Protein AF-A0A538QP58-F1 (afdb_monomer_lite)

Sequence (311 aa):
MTALAAVAAWLQPALLAALAFRVTAGEADASWLALGALVAPLVALLAPARRPGATPAVGAAAALAIGVVLAADFLVAGDVATLFGGARWPGVALAALAALAVAAWPRARRLASPALVTALGLLALAPLGVALAAGAPPWTAWPRLALRPTLTFSERSRWVVAGDRFARRTTLRFTEGQRVTALADGVYRVVEHDAAPPTVREWRLAAGDALTLRPGDELSVEAGARVRFEAGRRVPGAPASGVEWADAPARGPDMLPAALGALVTLVGAALVLVPSPRQGAAAAGPLLLLAGVSGALTWGVCAAAAFPDLA

pLDDT: mean 78.96, std 9.65, range [46.62, 92.75]

Foldseek 3Di:
DFLQVLLVLLLAPLLLQVLLLCLLQLPQCSVLSLVLSQVQLVLLQVDDQDDDDDDVVLVVVLVVVVVVSLVSSLQVQLVVCVVVVHHSVVSSVVSVVVVVVCVPDPVSVVVVSVVLVVVLVVLLCVLVVLCVVVVHGLVCLLVLQLPFQFAWAACPDCLAPVWDFAQAWDKFAAQAKWKKFWQAFDWKWKFAVPDVVTDIDIDGHHGGDIDIDHHGMMITGGGGTTMHIDGPGGQTSGQGGSNCSNPPPPPDPVCVVVSVVSSCVSNVSSNSSRNHHDPPHDPVSSVSSVSSSVSSSSSSSSCSSNPVNSD

Secondary structure (DSSP, 8-state):
--HHHHHHTTS-HHHHHHHHHHHHHT-TTHHHHHHHHHHHHHHHHHS-S------HHHHHHHHHHHHHHHHHHHHHHHHHHHHTT--HHHHHHHHHHHHHHHHH-TTHHHHHHHHHHHHHHHHHHHHHHHHHHTTS-GGGHHHHHHT-S--B--TT-HHHHT-EE-SS-EEEE-SS-EEEEESS-EEEEEEE-SSSSPEEEEEEEPTT-EEEEPTT-EEEE-TT-EEEEPTTSBPTTS-SSHHHHHS-TT-SGGGHHHHHHHHHHHHHHHHHHSPPPPS---THHHHHHHHHHHHHHHHHHHHHHH-GGG-

Structure (mmCIF, N/CA/C/O backbone):
data_AF-A0A538QP58-F1
#
_entry.id   AF-A0A538QP58-F1
#
loop_
_atom_site.group_PDB
_atom_site.id
_atom_site.type_symbol
_atom_site.label_atom_id
_atom_site.label_alt_id
_atom_site.label_comp_id
_atom_site.label_asym_id
_atom_site.label_entity_id
_atom_site.label_seq_id
_atom_site.pdbx_PDB_ins_code
_atom_site.Cartn_x
_atom_site.Cartn_y
_atom_site.Cartn_z
_atom_site.occupancy
_atom_site.B_iso_or_equiv
_atom_site.auth_seq_id
_atom_site.auth_comp_id
_atom_site.auth_asym_id
_atom_site.auth_atom_id
_atom_site.pdbx_PDB_model_num
ATOM 1 N N . MET A 1 1 ? -19.001 1.022 26.874 1.00 49.53 1 MET A N 1
ATOM 2 C CA . MET A 1 1 ? -18.498 0.275 25.703 1.00 49.53 1 MET A CA 1
ATOM 3 C C . MET A 1 1 ? -17.577 -0.822 26.204 1.00 49.53 1 MET A C 1
ATOM 5 O O . MET A 1 1 ? -16.923 -0.614 27.217 1.00 49.53 1 MET A O 1
ATOM 9 N N . THR A 1 2 ? -17.595 -1.996 25.577 1.00 57.06 2 THR A N 1
ATOM 10 C CA . THR A 1 2 ? -16.693 -3.113 25.906 1.00 57.06 2 THR A CA 1
ATOM 11 C C . THR A 1 2 ? -15.314 -2.870 25.278 1.00 57.06 2 THR A C 1
ATOM 13 O O . THR A 1 2 ? -15.227 -2.160 24.277 1.00 57.06 2 THR A O 1
ATOM 16 N N . ALA A 1 3 ? -14.239 -3.462 25.816 1.00 59.94 3 ALA A N 1
ATOM 17 C CA . ALA A 1 3 ? -12.896 -3.360 25.219 1.00 59.94 3 ALA A CA 1
ATOM 18 C C . ALA A 1 3 ? -12.855 -3.816 23.750 1.00 59.94 3 ALA A C 1
ATOM 20 O O . ALA A 1 3 ? -12.073 -3.300 22.963 1.00 59.94 3 ALA A O 1
ATOM 21 N N . LEU A 1 4 ? -13.762 -4.711 23.356 1.00 61.50 4 LEU A N 1
ATOM 22 C CA . LEU A 1 4 ? -13.943 -5.123 21.968 1.00 61.50 4 LEU A CA 1
ATOM 23 C C . LEU A 1 4 ? -14.321 -3.951 21.042 1.00 61.50 4 LEU A C 1
ATOM 25 O O . LEU A 1 4 ? -13.791 -3.843 19.945 1.00 61.50 4 LEU A O 1
ATOM 29 N N . ALA A 1 5 ? -15.200 -3.048 21.487 1.00 61.94 5 ALA A N 1
ATOM 30 C CA . ALA A 1 5 ? -15.598 -1.880 20.699 1.00 61.94 5 ALA A CA 1
ATOM 31 C C . ALA A 1 5 ? -14.484 -0.821 20.618 1.00 61.94 5 ALA A C 1
ATOM 33 O O . ALA A 1 5 ? -14.392 -0.107 19.627 1.00 61.94 5 ALA A O 1
ATOM 34 N N . ALA A 1 6 ? -13.632 -0.739 21.646 1.00 62.91 6 ALA A N 1
ATOM 35 C CA . ALA A 1 6 ? -12.445 0.113 21.643 1.00 62.91 6 ALA A CA 1
ATOM 36 C C . ALA A 1 6 ? -11.369 -0.400 20.673 1.00 62.91 6 ALA A C 1
ATOM 38 O O . ALA A 1 6 ? -10.775 0.383 19.940 1.00 62.91 6 ALA A O 1
ATOM 39 N N . VAL A 1 7 ? -11.155 -1.717 20.639 1.00 66.81 7 VAL A N 1
ATOM 40 C CA . VAL A 1 7 ? -10.193 -2.366 19.738 1.00 66.81 7 VAL A CA 1
ATOM 41 C C . VAL A 1 7 ? -10.691 -2.411 18.292 1.00 66.81 7 VAL A C 1
ATOM 43 O O . VAL A 1 7 ? -9.889 -2.306 17.373 1.00 66.81 7 VAL A O 1
ATOM 46 N N . ALA A 1 8 ? -12.003 -2.502 18.062 1.00 67.94 8 ALA A N 1
ATOM 47 C CA . ALA A 1 8 ? -12.572 -2.474 16.714 1.00 67.94 8 ALA A CA 1
ATOM 48 C C . ALA A 1 8 ? -12.203 -1.197 15.937 1.00 67.94 8 ALA A C 1
ATOM 50 O O . ALA A 1 8 ? -11.967 -1.267 14.736 1.00 67.94 8 ALA A O 1
ATOM 51 N N . ALA A 1 9 ? -12.087 -0.055 16.623 1.00 68.38 9 ALA A N 1
ATOM 52 C CA . ALA A 1 9 ? -11.629 1.198 16.020 1.00 68.38 9 ALA A CA 1
ATOM 53 C C . ALA A 1 9 ? -10.152 1.158 15.580 1.00 68.38 9 ALA A C 1
ATOM 55 O O . ALA A 1 9 ? -9.748 1.964 14.758 1.00 68.38 9 ALA A O 1
ATOM 56 N N . TRP A 1 10 ? -9.358 0.222 16.103 1.00 72.06 10 TRP A N 1
ATOM 57 C CA . TRP A 1 10 ? -7.946 0.020 15.757 1.00 72.06 10 TRP A CA 1
ATOM 58 C C . TRP A 1 10 ? -7.723 -1.098 14.733 1.00 72.06 10 TRP A C 1
ATOM 60 O O . TRP A 1 10 ? -6.621 -1.259 14.225 1.00 72.06 10 TRP A O 1
ATOM 70 N N . LEU A 1 11 ? -8.761 -1.864 14.398 1.00 73.38 11 LEU A N 1
ATOM 71 C CA . LEU A 1 11 ? -8.721 -2.934 13.395 1.00 73.38 11 LEU A CA 1
ATOM 72 C C . LEU A 1 11 ? -9.261 -2.466 12.041 1.00 73.38 11 LEU A C 1
ATOM 74 O O . LEU A 1 11 ? -9.888 -3.225 11.303 1.00 73.38 11 LEU A O 1
ATOM 78 N N . GLN A 1 12 ? -9.049 -1.191 11.732 1.00 76.94 12 GLN A N 1
ATOM 79 C CA . GLN A 1 12 ? -9.577 -0.585 10.524 1.00 76.94 12 GLN A CA 1
ATOM 80 C C . GLN A 1 12 ? -8.854 -1.092 9.277 1.00 76.94 12 GLN A C 1
ATOM 82 O O . GLN A 1 12 ? -7.622 -1.212 9.295 1.00 76.94 12 GLN A O 1
ATOM 87 N N . PRO A 1 13 ? -9.592 -1.359 8.184 1.00 76.56 13 PRO A N 1
ATOM 88 C CA . PRO A 1 13 ? -9.009 -1.818 6.932 1.00 76.56 13 PRO A CA 1
ATOM 89 C C . PRO A 1 13 ? -7.878 -0.920 6.437 1.00 76.56 13 PRO A C 1
ATOM 91 O O . PRO A 1 13 ? -6.857 -1.443 5.999 1.00 76.56 13 PRO A O 1
ATOM 94 N N . ALA A 1 14 ? -8.009 0.408 6.553 1.00 82.62 14 ALA A N 1
ATOM 95 C CA . ALA A 1 14 ? -6.968 1.330 6.110 1.00 82.62 14 ALA A CA 1
ATOM 96 C C . ALA A 1 14 ? -5.654 1.176 6.884 1.00 82.62 14 ALA A C 1
ATOM 98 O O . ALA A 1 14 ? -4.589 1.175 6.269 1.00 82.62 14 ALA A O 1
ATOM 99 N N . LEU A 1 15 ? -5.711 0.989 8.207 1.00 83.06 15 LEU A N 1
ATOM 100 C CA . LEU A 1 15 ? -4.508 0.794 9.019 1.00 83.06 15 LEU A CA 1
ATOM 101 C C . LEU A 1 15 ? -3.822 -0.535 8.684 1.00 83.06 15 LEU A C 1
ATOM 103 O O . LEU A 1 15 ? -2.607 -0.572 8.502 1.00 83.06 15 LEU A O 1
ATOM 107 N N . LEU A 1 16 ? -4.597 -1.617 8.569 1.00 84.19 16 LEU A N 1
ATOM 108 C CA . LEU A 1 16 ? -4.063 -2.942 8.244 1.00 84.19 16 LEU A CA 1
ATOM 109 C C . LEU A 1 16 ? -3.491 -2.992 6.819 1.00 84.19 16 LEU A C 1
ATOM 111 O O . LEU A 1 16 ? -2.422 -3.562 6.615 1.00 84.19 16 LEU A O 1
ATOM 115 N N . ALA A 1 17 ? -4.162 -2.361 5.851 1.00 83.12 17 ALA A N 1
ATOM 116 C CA . ALA A 1 17 ? -3.686 -2.261 4.475 1.00 83.12 17 ALA A CA 1
ATOM 117 C C . ALA A 1 17 ? -2.419 -1.406 4.375 1.00 83.12 17 ALA A C 1
ATOM 119 O O . ALA A 1 17 ? -1.463 -1.817 3.721 1.00 83.12 17 ALA A O 1
ATOM 120 N N . ALA A 1 18 ? -2.377 -0.258 5.060 1.00 86.00 18 ALA A N 1
ATOM 121 C CA . ALA A 1 18 ? -1.184 0.580 5.117 1.00 86.00 18 ALA A CA 1
ATOM 122 C C . ALA A 1 18 ? -0.005 -0.183 5.730 1.00 86.00 18 ALA A C 1
ATOM 124 O O . ALA A 1 18 ? 1.092 -0.152 5.182 1.00 86.00 18 ALA A O 1
ATOM 125 N N . LEU A 1 19 ? -0.231 -0.915 6.825 1.00 87.75 19 LEU A N 1
ATOM 126 C CA . LEU A 1 19 ? 0.812 -1.725 7.443 1.00 87.75 19 LEU A CA 1
ATOM 127 C C . LEU A 1 19 ? 1.314 -2.823 6.495 1.00 87.75 19 LEU A C 1
ATOM 129 O O . LEU A 1 19 ? 2.519 -2.948 6.298 1.00 87.75 19 LEU A O 1
ATOM 133 N N . ALA A 1 20 ? 0.408 -3.589 5.881 1.00 86.62 20 ALA A N 1
ATOM 134 C CA . ALA A 1 20 ? 0.777 -4.637 4.932 1.00 86.62 20 ALA A CA 1
ATOM 135 C C . ALA A 1 20 ? 1.557 -4.072 3.733 1.00 86.62 20 ALA A C 1
ATOM 137 O O . ALA A 1 20 ? 2.563 -4.654 3.329 1.00 86.62 20 ALA A O 1
ATOM 138 N N . PHE A 1 21 ? 1.139 -2.921 3.203 1.00 85.81 21 PHE A N 1
ATOM 139 C CA . PHE A 1 21 ? 1.811 -2.245 2.095 1.00 85.81 21 PHE A CA 1
ATOM 140 C C . PHE A 1 21 ? 3.225 -1.794 2.473 1.00 85.81 21 PHE A C 1
ATOM 142 O O . PHE A 1 21 ? 4.179 -2.152 1.791 1.00 85.81 21 PHE A O 1
ATOM 149 N N . ARG A 1 22 ? 3.390 -1.109 3.611 1.00 87.94 22 ARG A N 1
ATOM 150 C CA . ARG A 1 22 ? 4.710 -0.653 4.076 1.00 87.94 22 ARG A CA 1
ATOM 151 C C . ARG A 1 22 ? 5.669 -1.803 4.369 1.00 87.94 22 ARG A C 1
ATOM 153 O O . ARG A 1 22 ? 6.852 -1.713 4.061 1.00 87.94 22 ARG A O 1
ATOM 160 N N . VAL A 1 23 ? 5.163 -2.908 4.921 1.00 88.69 23 VAL A N 1
ATOM 161 C CA . VAL A 1 23 ? 5.955 -4.137 5.094 1.00 88.69 23 VAL A CA 1
ATOM 162 C C . VAL A 1 23 ? 6.325 -4.743 3.743 1.00 88.69 23 VAL A C 1
ATOM 164 O O . VAL A 1 23 ? 7.446 -5.217 3.585 1.00 88.69 23 VAL A O 1
ATOM 167 N N . THR A 1 24 ? 5.420 -4.708 2.760 1.00 85.75 24 THR A N 1
ATOM 168 C CA . THR A 1 24 ? 5.703 -5.211 1.406 1.00 85.75 24 THR A CA 1
ATOM 169 C C . THR A 1 24 ? 6.834 -4.414 0.754 1.00 85.75 24 THR A C 1
ATOM 171 O O . THR A 1 24 ? 7.782 -5.001 0.241 1.00 85.75 24 THR A O 1
ATOM 174 N N . ALA A 1 25 ? 6.777 -3.087 0.866 1.00 85.50 25 ALA A N 1
ATOM 175 C CA . ALA A 1 25 ? 7.793 -2.173 0.352 1.00 85.50 25 ALA A CA 1
ATOM 176 C C . ALA A 1 25 ? 9.123 -2.210 1.135 1.00 85.50 25 ALA A C 1
ATOM 178 O O . ALA A 1 25 ? 10.134 -1.697 0.663 1.00 85.50 25 ALA A O 1
ATOM 179 N N . GLY A 1 26 ? 9.157 -2.829 2.322 1.00 83.56 26 GLY A N 1
ATOM 180 C CA . GLY A 1 26 ? 10.343 -2.832 3.183 1.00 83.56 26 GLY A CA 1
ATOM 181 C C . GLY A 1 26 ? 10.636 -1.464 3.796 1.00 83.56 26 GLY A C 1
ATOM 182 O O . GLY A 1 26 ? 11.795 -1.126 4.030 1.00 83.56 26 GLY A O 1
ATOM 183 N N . GLU A 1 27 ? 9.603 -0.652 4.038 1.00 86.44 27 GLU A N 1
ATOM 184 C CA . GLU A 1 27 ? 9.787 0.681 4.604 1.00 86.44 27 GLU A CA 1
ATOM 185 C C . GLU A 1 27 ? 10.356 0.615 6.027 1.00 86.44 27 GLU A C 1
ATOM 187 O O . GLU A 1 27 ? 10.007 -0.234 6.858 1.00 86.44 27 GLU A O 1
ATOM 192 N N . ALA A 1 28 ? 11.243 1.560 6.331 1.00 85.25 28 ALA A N 1
ATOM 193 C CA . ALA A 1 28 ? 11.957 1.596 7.598 1.00 85.25 28 ALA A CA 1
ATOM 194 C C . ALA A 1 28 ? 11.032 1.816 8.812 1.00 85.25 28 ALA A C 1
ATOM 196 O O . ALA A 1 28 ? 11.349 1.364 9.914 1.00 85.25 28 ALA A O 1
ATOM 197 N N . ASP A 1 29 ? 9.883 2.472 8.620 1.00 83.81 29 ASP A N 1
ATOM 198 C CA . ASP A 1 29 ? 8.927 2.837 9.670 1.00 83.81 29 ASP A CA 1
ATOM 199 C C . ASP A 1 29 ? 7.826 1.795 9.914 1.00 83.81 29 ASP A C 1
ATOM 201 O O . ASP A 1 29 ? 7.090 1.908 10.898 1.00 83.81 29 ASP A O 1
ATOM 205 N N . ALA A 1 30 ? 7.746 0.743 9.092 1.00 85.00 30 ALA A N 1
ATOM 206 C CA . ALA A 1 30 ? 6.733 -0.305 9.212 1.00 85.00 30 ALA A CA 1
ATOM 207 C C . ALA A 1 30 ? 6.702 -0.934 10.620 1.00 85.00 30 ALA A C 1
ATOM 209 O O . ALA A 1 30 ? 5.629 -1.134 11.195 1.00 85.00 30 ALA A O 1
ATOM 210 N N . SER A 1 31 ? 7.874 -1.174 11.220 1.00 83.25 31 SER A N 1
ATOM 211 C CA . SER A 1 31 ? 8.008 -1.719 12.579 1.00 83.25 31 SER A CA 1
ATOM 212 C C . SER A 1 31 ? 7.456 -0.772 13.648 1.00 83.25 31 SER A C 1
ATOM 214 O O . SER A 1 31 ? 6.793 -1.211 14.587 1.00 83.25 31 SER A O 1
ATOM 216 N N . TRP A 1 32 ? 7.688 0.534 13.498 1.00 82.69 32 TRP A N 1
ATOM 217 C CA . TRP A 1 32 ? 7.181 1.553 14.419 1.00 82.69 32 TRP A CA 1
ATOM 218 C C . TRP A 1 32 ? 5.672 1.726 14.299 1.00 82.69 32 TRP A C 1
ATOM 220 O O . TRP A 1 32 ? 4.992 1.855 15.315 1.00 82.69 32 TRP A O 1
ATOM 230 N N . LEU A 1 33 ? 5.136 1.659 13.079 1.00 84.44 33 LEU A N 1
ATOM 231 C CA . LEU A 1 33 ? 3.696 1.638 12.841 1.00 84.44 33 LEU A CA 1
ATOM 232 C C . LEU A 1 33 ? 3.035 0.398 13.450 1.00 84.44 33 LEU A C 1
ATOM 234 O O . LEU A 1 33 ? 2.011 0.535 14.117 1.00 84.44 33 LEU A O 1
ATOM 238 N N . ALA A 1 34 ? 3.629 -0.789 13.291 1.00 86.12 34 ALA A N 1
ATOM 239 C CA . ALA A 1 34 ? 3.131 -2.022 13.902 1.00 86.12 34 ALA A CA 1
ATOM 240 C C . ALA A 1 34 ? 3.125 -1.938 15.436 1.00 86.12 34 ALA A C 1
ATOM 242 O O . ALA A 1 34 ? 2.119 -2.244 16.078 1.00 86.12 34 ALA A O 1
ATOM 243 N N . LEU A 1 35 ? 4.235 -1.479 16.026 1.00 84.62 35 LEU A N 1
ATOM 244 C CA . LEU A 1 35 ? 4.352 -1.277 17.469 1.00 84.62 35 LEU A CA 1
ATOM 245 C C . LEU A 1 35 ? 3.353 -0.234 17.969 1.00 84.62 35 LEU A C 1
ATOM 247 O O . LEU A 1 35 ? 2.663 -0.479 18.952 1.00 84.62 35 LEU A O 1
ATOM 251 N N . GLY A 1 36 ? 3.228 0.900 17.282 1.00 83.75 36 GLY A N 1
ATOM 252 C CA . GLY A 1 36 ? 2.264 1.944 17.614 1.00 83.75 36 GLY A CA 1
ATOM 253 C C . GLY A 1 36 ? 0.824 1.435 17.562 1.00 83.75 36 GLY A C 1
ATOM 254 O O . GLY A 1 36 ? 0.068 1.661 18.504 1.00 83.75 36 GLY A O 1
ATOM 255 N N . ALA A 1 37 ? 0.466 0.679 16.520 1.00 84.94 37 ALA A N 1
ATOM 256 C CA . ALA A 1 37 ? -0.851 0.058 16.377 1.00 84.94 37 ALA A CA 1
ATOM 257 C C . ALA A 1 37 ? -1.160 -0.961 17.488 1.00 84.94 37 ALA A C 1
ATOM 259 O O . ALA A 1 37 ? -2.318 -1.103 17.880 1.00 84.94 37 ALA A O 1
ATOM 260 N N . LEU A 1 38 ? -0.140 -1.643 18.023 1.00 84.19 38 LEU A N 1
ATOM 261 C CA . LEU A 1 38 ? -0.287 -2.578 19.142 1.00 84.19 38 LEU A CA 1
ATOM 262 C C . LEU A 1 38 ? -0.352 -1.874 20.505 1.00 84.19 38 LEU A C 1
ATOM 264 O O . LEU A 1 38 ? -1.209 -2.184 21.332 1.00 84.19 38 LEU A O 1
ATOM 268 N N . VAL A 1 39 ? 0.559 -0.934 20.754 1.00 83.25 39 VAL A N 1
ATOM 269 C CA . VAL A 1 39 ? 0.769 -0.318 22.072 1.00 83.25 39 VAL A CA 1
ATOM 270 C C . VAL A 1 39 ? -0.267 0.763 22.363 1.00 83.25 39 VAL A C 1
ATOM 272 O O . VAL A 1 39 ? -0.789 0.816 23.476 1.00 83.25 39 VAL A O 1
ATOM 275 N N . ALA A 1 40 ? -0.612 1.603 21.385 1.00 81.69 40 ALA A N 1
ATOM 276 C CA . ALA A 1 40 ? -1.533 2.722 21.577 1.00 81.69 40 ALA A CA 1
ATOM 277 C C . ALA A 1 40 ? -2.896 2.327 22.191 1.00 81.69 40 ALA A C 1
ATOM 279 O O . ALA A 1 40 ? -3.287 2.935 23.195 1.00 81.69 40 ALA A O 1
ATOM 280 N N . PRO A 1 41 ? -3.612 1.297 21.696 1.00 76.50 41 PRO A N 1
ATOM 281 C CA . PRO A 1 41 ? -4.875 0.878 22.304 1.00 76.50 41 PRO A CA 1
ATOM 282 C C . PRO A 1 41 ? -4.692 0.271 23.700 1.00 76.50 41 PRO A C 1
ATOM 284 O O . PRO A 1 41 ? -5.558 0.457 24.554 1.00 76.50 41 PRO A O 1
ATOM 287 N N . LEU A 1 42 ? -3.574 -0.413 23.973 1.00 78.44 42 LEU A N 1
ATOM 288 C CA . LEU A 1 42 ? -3.280 -0.956 25.304 1.00 78.44 42 LEU A CA 1
ATOM 289 C C . LEU A 1 42 ? -3.045 0.164 26.321 1.00 78.44 42 LEU A C 1
ATOM 291 O O . LEU A 1 42 ? -3.618 0.135 27.409 1.00 78.44 42 LEU A O 1
ATOM 295 N N . VAL A 1 43 ? -2.278 1.190 25.945 1.00 78.00 43 VAL A N 1
ATOM 296 C CA . VAL A 1 43 ? -2.063 2.388 26.771 1.00 78.00 43 VAL A CA 1
ATOM 297 C C . VAL A 1 43 ? -3.392 3.086 27.060 1.00 78.00 43 VAL A C 1
ATOM 299 O O . VAL A 1 43 ? -3.662 3.449 28.204 1.00 78.00 43 VAL A O 1
ATOM 302 N N . ALA A 1 44 ? -4.267 3.218 26.059 1.00 74.88 44 ALA A N 1
ATOM 303 C CA . ALA A 1 44 ? -5.577 3.833 26.250 1.00 74.88 44 ALA A CA 1
ATOM 304 C C . ALA A 1 44 ? -6.512 3.024 27.164 1.00 74.88 44 ALA A C 1
ATOM 306 O O . ALA A 1 44 ? -7.301 3.613 27.903 1.00 74.88 44 ALA A O 1
ATOM 307 N N . LEU A 1 45 ? -6.417 1.690 27.148 1.00 72.56 45 LEU A N 1
ATOM 308 C CA . LEU A 1 45 ? -7.166 0.816 28.057 1.00 72.56 45 LEU A CA 1
ATOM 309 C C . LEU A 1 45 ? -6.652 0.884 29.504 1.00 72.56 45 LEU A C 1
ATOM 311 O O . LEU A 1 45 ? -7.441 0.706 30.430 1.00 72.56 45 LEU A O 1
ATOM 315 N N . LEU A 1 46 ? -5.358 1.146 29.698 1.00 74.31 46 LEU A N 1
ATOM 316 C CA . LEU A 1 46 ? -4.735 1.304 31.017 1.00 74.31 46 LEU A CA 1
ATOM 317 C C . LEU A 1 46 ? -4.894 2.721 31.594 1.00 74.31 46 LEU A C 1
ATOM 319 O O . LEU A 1 46 ? -4.676 2.926 32.789 1.00 74.31 46 LEU A O 1
ATOM 323 N N . ALA A 1 47 ? -5.279 3.701 30.771 1.00 71.06 47 ALA A N 1
ATOM 324 C CA . ALA A 1 47 ? -5.426 5.084 31.200 1.00 71.06 47 ALA A CA 1
ATOM 325 C C . ALA A 1 47 ? -6.549 5.243 32.256 1.00 71.06 47 ALA A C 1
ATOM 327 O O . ALA A 1 47 ? -7.650 4.709 32.076 1.00 71.06 47 ALA A O 1
ATOM 328 N N . PRO A 1 48 ? -6.321 6.009 33.344 1.00 62.28 48 PRO A N 1
ATOM 329 C CA . PRO A 1 48 ? -7.311 6.209 34.399 1.00 62.28 48 PRO A CA 1
ATOM 330 C C . PRO A 1 48 ? -8.644 6.754 33.869 1.00 62.28 48 PRO A C 1
ATOM 332 O O . PRO A 1 48 ? -8.685 7.666 33.045 1.00 62.28 48 PRO A O 1
ATOM 335 N N . ALA A 1 49 ? -9.760 6.252 34.408 1.00 57.88 49 ALA A N 1
ATOM 336 C CA . ALA A 1 49 ? -11.106 6.634 33.971 1.00 57.88 49 ALA A CA 1
ATOM 337 C C . ALA A 1 49 ? -11.467 8.114 34.218 1.00 57.88 49 ALA A C 1
ATOM 339 O O . ALA A 1 49 ? -12.445 8.604 33.649 1.00 57.88 49 ALA A O 1
ATOM 340 N N . ARG A 1 50 ? -10.692 8.836 35.041 1.00 51.59 50 ARG A N 1
ATOM 341 C CA . ARG A 1 50 ? -10.850 10.279 35.261 1.00 51.59 50 ARG A CA 1
ATOM 342 C C . ARG A 1 50 ? -10.243 11.046 34.093 1.00 51.59 50 ARG A C 1
ATOM 344 O O . ARG A 1 50 ? -9.093 11.470 34.142 1.00 51.59 50 ARG A O 1
ATOM 351 N N . ARG A 1 51 ? -11.045 11.246 33.050 1.00 57.28 51 ARG A N 1
ATOM 352 C CA . ARG A 1 51 ? -10.740 12.261 32.043 1.00 57.28 51 ARG A CA 1
ATOM 353 C C . ARG A 1 51 ? -11.093 13.637 32.607 1.00 57.28 51 ARG A C 1
ATOM 355 O O . ARG A 1 51 ? -12.207 13.786 33.116 1.00 57.28 51 ARG A O 1
ATOM 362 N N . PRO A 1 52 ? -10.189 14.629 32.541 1.00 51.41 52 PRO A N 1
ATOM 363 C CA . PRO A 1 52 ? -10.577 16.017 32.759 1.00 51.41 52 PRO A CA 1
ATOM 364 C C . PRO A 1 52 ? -11.713 16.372 31.786 1.00 51.41 52 PRO A C 1
ATOM 366 O O . PRO A 1 52 ? -11.792 15.798 30.697 1.00 51.41 52 PRO A O 1
ATOM 369 N N . GLY A 1 53 ? -12.633 17.241 32.216 1.00 55.84 53 GLY A N 1
ATOM 370 C CA . GLY A 1 53 ? -13.881 17.532 31.501 1.00 55.84 53 GLY A CA 1
ATOM 371 C C . GLY A 1 53 ? -13.662 17.748 30.002 1.00 55.84 53 GLY A C 1
ATOM 372 O O . GLY A 1 53 ? -12.755 18.477 29.606 1.00 55.84 53 GLY A O 1
ATOM 373 N N . ALA A 1 54 ? -14.472 17.079 29.176 1.00 60.41 54 ALA A N 1
ATOM 374 C CA . ALA A 1 54 ? -14.363 17.148 27.725 1.00 60.41 54 ALA A CA 1
ATOM 375 C C . ALA A 1 54 ? -14.557 18.597 27.263 1.00 60.41 54 ALA A C 1
ATOM 377 O O . ALA A 1 54 ? -15.663 19.134 27.309 1.00 60.41 54 ALA A O 1
ATOM 378 N N . THR A 1 55 ? -13.474 19.242 26.838 1.00 70.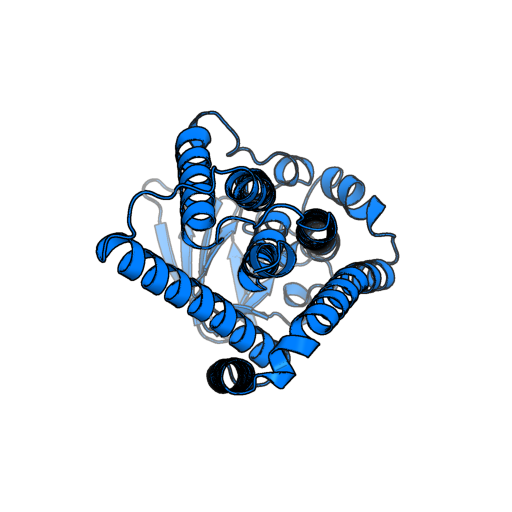75 55 THR A N 1
ATOM 379 C CA . THR A 1 55 ? -13.553 20.567 26.231 1.00 70.75 55 THR A CA 1
ATOM 380 C C . THR A 1 55 ? -14.097 20.433 24.804 1.00 70.75 55 THR A C 1
ATOM 382 O O . THR A 1 55 ? -13.854 19.419 24.138 1.00 70.75 55 THR A O 1
ATOM 385 N N . PRO A 1 56 ? -14.810 21.447 24.285 1.00 73.25 56 PRO A N 1
ATOM 386 C CA . PRO A 1 56 ? -15.319 21.427 22.911 1.00 73.25 56 PRO A CA 1
ATOM 387 C C . PRO A 1 56 ? -14.199 21.239 21.876 1.00 73.25 56 PRO A C 1
ATOM 389 O O . PRO A 1 56 ? -14.412 20.594 20.853 1.00 73.25 56 PRO A O 1
ATOM 392 N N . ALA A 1 57 ? -12.985 21.713 22.176 1.00 72.44 57 ALA A N 1
ATOM 393 C CA . ALA A 1 57 ? -11.801 21.508 21.346 1.00 72.44 57 ALA A CA 1
ATOM 394 C C . ALA A 1 57 ? -11.414 20.022 21.212 1.00 72.44 57 ALA A C 1
ATOM 396 O O . ALA A 1 57 ? -11.120 19.563 20.111 1.00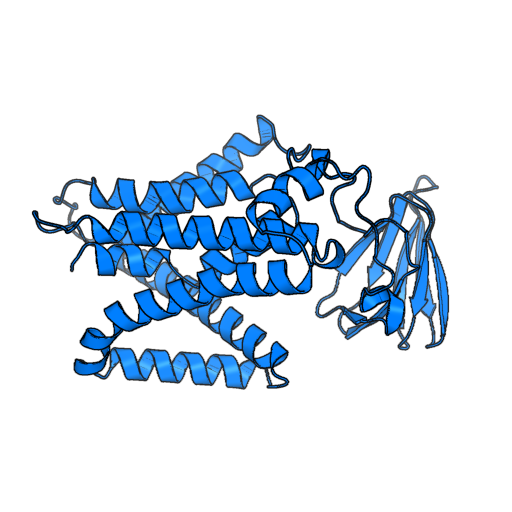 72.44 57 ALA A O 1
ATOM 397 N N . VAL A 1 58 ? -11.471 19.248 22.303 1.00 70.50 58 VAL A N 1
ATOM 398 C CA . VAL A 1 58 ? -11.202 17.798 22.270 1.00 70.50 58 VAL A CA 1
ATOM 399 C C . VAL A 1 58 ? -12.286 17.066 21.476 1.00 70.50 58 VAL A C 1
ATOM 401 O O . VAL A 1 58 ? -11.974 16.160 20.707 1.00 70.50 58 VAL A O 1
ATOM 404 N N . GLY A 1 59 ? -13.547 17.491 21.603 1.00 70.12 59 GLY A N 1
ATOM 405 C CA . GLY A 1 59 ? -14.653 16.952 20.805 1.00 70.12 59 GLY A CA 1
ATOM 406 C C . GLY A 1 59 ? -14.491 17.215 19.304 1.00 70.12 59 GLY A C 1
ATOM 407 O O . GLY A 1 59 ? -14.658 16.300 18.499 1.00 70.12 59 GLY A O 1
ATOM 408 N N . ALA A 1 60 ? -14.108 18.437 18.924 1.00 74.62 60 ALA A N 1
ATOM 409 C CA . ALA A 1 60 ? -13.852 18.802 17.532 1.00 74.62 60 ALA A CA 1
ATOM 410 C C . ALA A 1 60 ? -12.658 18.033 16.943 1.00 74.62 60 ALA A C 1
ATOM 412 O O . ALA A 1 60 ? -12.754 17.501 15.838 1.00 74.62 60 ALA A O 1
ATOM 413 N N . ALA A 1 61 ? -11.562 17.907 17.699 1.00 70.00 61 ALA A N 1
ATOM 414 C CA . ALA A 1 61 ? -10.401 17.120 17.291 1.00 70.00 61 ALA A CA 1
ATOM 415 C C . ALA A 1 61 ? -10.750 15.633 17.106 1.00 70.00 61 ALA A C 1
ATOM 417 O O . ALA A 1 61 ? -10.342 15.022 16.119 1.00 70.00 61 ALA A O 1
ATOM 418 N N . ALA A 1 62 ? -11.558 15.061 18.006 1.00 69.62 62 ALA A N 1
ATOM 419 C CA . ALA A 1 62 ? -12.045 13.689 17.884 1.00 69.62 62 ALA A CA 1
ATOM 420 C C . ALA A 1 62 ? -12.904 13.499 16.625 1.00 69.62 62 ALA A C 1
ATOM 422 O O . ALA A 1 62 ? -12.699 12.544 15.880 1.00 69.62 62 ALA A O 1
ATOM 423 N N . ALA A 1 63 ? -13.841 14.415 16.363 1.00 72.81 63 ALA A N 1
ATOM 424 C CA . ALA A 1 63 ? -14.701 14.359 15.184 1.00 72.81 63 ALA A CA 1
ATOM 425 C C . ALA A 1 63 ? -13.896 14.468 13.879 1.00 72.81 63 ALA A C 1
ATOM 427 O O . ALA A 1 63 ? -14.140 13.702 12.947 1.00 72.81 63 ALA A O 1
ATOM 428 N N . LEU A 1 64 ? -12.905 15.365 13.833 1.00 77.19 64 LEU A N 1
ATOM 429 C CA . LEU A 1 64 ? -12.000 15.501 12.693 1.00 77.19 64 LEU A CA 1
ATOM 430 C C . LEU A 1 64 ? -11.191 14.217 12.469 1.00 77.19 64 LEU A C 1
ATOM 432 O O . LEU A 1 64 ? -11.140 13.719 11.347 1.00 77.19 64 LEU A O 1
ATOM 436 N N . ALA A 1 65 ? -10.610 13.652 13.532 1.00 71.75 65 ALA A N 1
ATOM 437 C CA . ALA A 1 65 ? -9.853 12.406 13.456 1.00 71.75 65 ALA A CA 1
ATOM 438 C C . ALA A 1 65 ? -10.718 11.248 12.934 1.00 71.75 65 ALA A C 1
ATOM 440 O O . ALA A 1 65 ? -10.315 10.550 12.008 1.00 71.75 65 ALA A O 1
ATOM 441 N N . ILE A 1 66 ? -11.937 11.091 13.463 1.00 75.19 66 ILE A N 1
ATOM 442 C CA . ILE A 1 66 ? -12.901 10.086 12.989 1.00 75.19 66 ILE A CA 1
ATOM 443 C C . ILE A 1 66 ? -13.241 10.313 11.511 1.00 75.19 66 ILE A C 1
ATOM 445 O O . ILE A 1 66 ? -13.288 9.355 10.743 1.00 75.19 66 ILE A O 1
ATOM 449 N N . GLY A 1 67 ? -13.457 11.566 11.101 1.00 77.38 67 GLY A N 1
ATOM 450 C CA . GLY A 1 67 ? -13.758 11.918 9.715 1.00 77.38 67 GLY A CA 1
ATOM 451 C C . GLY A 1 67 ? -12.632 11.544 8.749 1.00 77.38 67 GLY A C 1
ATOM 452 O O . GLY A 1 67 ? -12.894 10.920 7.723 1.00 77.38 67 GLY A O 1
ATOM 453 N N . VAL A 1 68 ? -11.381 11.863 9.094 1.00 79.06 68 VAL A N 1
ATOM 454 C CA . VAL A 1 68 ? -10.193 11.512 8.292 1.00 79.06 68 VAL A CA 1
ATOM 455 C C . VAL A 1 68 ? -10.046 9.999 8.164 1.00 79.06 68 VAL A C 1
ATOM 457 O O . VAL A 1 68 ? -9.798 9.477 7.079 1.00 79.06 68 VAL A O 1
ATOM 460 N N . VAL A 1 69 ? -10.234 9.291 9.269 1.00 78.25 69 VAL A N 1
ATOM 461 C CA . VAL A 1 69 ? -10.133 7.837 9.325 1.00 78.25 69 VAL A CA 1
ATOM 462 C C . VAL A 1 69 ? -11.219 7.162 8.475 1.00 78.25 69 VAL A C 1
ATOM 464 O O . VAL A 1 69 ? -10.910 6.296 7.660 1.00 78.25 69 VAL A O 1
ATOM 467 N N . LEU A 1 70 ? -12.477 7.599 8.594 1.00 79.00 70 LEU A N 1
ATOM 468 C CA . LEU A 1 70 ? -13.570 7.101 7.752 1.00 79.00 70 LEU A CA 1
ATOM 469 C C . LEU A 1 70 ? -13.317 7.389 6.272 1.00 79.00 70 LEU A C 1
ATOM 471 O O . LEU A 1 70 ? -13.569 6.532 5.429 1.00 79.00 70 LEU A O 1
ATOM 475 N N . ALA A 1 71 ? -12.795 8.574 5.949 1.00 79.62 71 ALA A N 1
ATOM 476 C CA . ALA A 1 71 ? -12.424 8.906 4.580 1.00 79.62 71 ALA A CA 1
ATOM 477 C C . ALA A 1 71 ? -11.358 7.939 4.041 1.00 79.62 71 ALA A C 1
ATOM 479 O O . ALA A 1 71 ? -11.491 7.466 2.914 1.00 79.62 71 ALA A O 1
ATOM 480 N N . ALA A 1 72 ? -10.348 7.590 4.844 1.00 82.25 72 ALA A N 1
ATOM 481 C CA . ALA A 1 72 ? -9.336 6.607 4.464 1.00 82.25 72 ALA A CA 1
ATOM 482 C C . ALA A 1 72 ? -9.947 5.216 4.215 1.00 82.25 72 ALA A C 1
ATOM 484 O O . ALA A 1 72 ? -9.685 4.616 3.173 1.00 82.25 72 ALA A O 1
ATOM 485 N N . ASP A 1 73 ? -10.813 4.733 5.110 1.00 82.75 73 ASP A N 1
ATOM 486 C CA . ASP A 1 73 ? -11.495 3.441 4.952 1.00 82.75 73 ASP A CA 1
ATOM 487 C C . ASP A 1 73 ? -12.382 3.405 3.692 1.00 82.75 73 ASP A C 1
ATOM 489 O O . ASP A 1 73 ? -12.399 2.413 2.957 1.00 82.75 73 ASP A O 1
ATOM 493 N N . PHE A 1 74 ? -13.083 4.499 3.383 1.00 82.94 74 PHE A N 1
ATOM 494 C CA . PHE A 1 74 ? -13.881 4.589 2.162 1.00 82.94 74 PHE A CA 1
ATOM 495 C C . PHE A 1 74 ? -13.027 4.619 0.896 1.00 82.94 74 PHE A C 1
ATOM 497 O O . PHE A 1 74 ? -13.408 4.008 -0.103 1.00 82.94 74 PHE A O 1
ATOM 504 N N . LEU A 1 75 ? -11.870 5.284 0.922 1.00 83.81 75 LEU A N 1
ATOM 505 C CA . LEU A 1 75 ? -10.934 5.261 -0.203 1.00 83.81 75 LEU A CA 1
ATOM 506 C C . LEU A 1 75 ? -10.411 3.845 -0.459 1.00 83.81 75 LEU A C 1
ATOM 508 O O . LEU A 1 75 ? -10.383 3.427 -1.614 1.00 83.81 75 LEU A O 1
ATOM 512 N N . VAL A 1 76 ? -10.095 3.088 0.598 1.00 82.31 76 VAL A N 1
ATOM 513 C CA . VAL A 1 76 ? -9.714 1.671 0.482 1.00 82.31 76 VAL A CA 1
ATOM 514 C C . VAL A 1 76 ? -10.844 0.854 -0.141 1.00 82.31 76 VAL A C 1
ATOM 516 O O . VAL A 1 76 ? -10.598 0.080 -1.062 1.00 82.31 76 VAL A O 1
ATOM 519 N N . ALA A 1 77 ? -12.094 1.054 0.285 1.00 78.94 77 ALA A N 1
ATOM 520 C CA . ALA A 1 77 ? -13.240 0.381 -0.328 1.00 78.94 77 ALA A CA 1
ATOM 521 C C . ALA A 1 77 ? -13.410 0.742 -1.816 1.00 78.94 77 ALA A C 1
ATOM 523 O O . ALA A 1 77 ? -13.721 -0.121 -2.639 1.00 78.94 77 ALA A O 1
ATOM 524 N N . GLY A 1 78 ? -13.164 2.003 -2.178 1.00 78.75 78 GLY A N 1
ATOM 525 C CA . GLY A 1 78 ? -13.133 2.453 -3.567 1.00 78.75 78 GLY A CA 1
ATOM 526 C C . GLY A 1 78 ? -12.048 1.755 -4.384 1.00 78.75 78 GLY A C 1
ATOM 527 O O . GLY A 1 78 ? -12.313 1.314 -5.500 1.00 78.75 78 GLY A O 1
ATOM 528 N N . ASP A 1 79 ? -10.847 1.617 -3.829 1.00 82.69 79 ASP A N 1
ATOM 529 C CA . ASP A 1 79 ? -9.729 0.948 -4.494 1.00 82.69 79 ASP A CA 1
ATOM 530 C C . ASP A 1 79 ? -10.026 -0.553 -4.672 1.00 82.69 79 ASP A C 1
ATOM 532 O O . ASP A 1 79 ? -9.858 -1.090 -5.768 1.00 82.69 79 ASP A O 1
ATOM 536 N N . VAL A 1 80 ? -10.615 -1.208 -3.666 1.00 80.19 80 VAL A N 1
ATOM 537 C CA . VAL A 1 80 ? -11.106 -2.593 -3.773 1.00 80.19 80 VAL A CA 1
ATOM 538 C C . VAL A 1 80 ? -12.158 -2.733 -4.874 1.00 80.19 80 VAL A C 1
ATOM 540 O O . VAL A 1 80 ? -12.091 -3.670 -5.667 1.00 80.19 80 VAL A O 1
ATOM 543 N N . ALA A 1 81 ? -13.096 -1.790 -4.993 1.00 80.38 81 ALA A N 1
ATOM 544 C CA . ALA A 1 81 ? -14.081 -1.821 -6.071 1.00 80.38 81 ALA A CA 1
ATOM 545 C C . ALA A 1 81 ? -13.419 -1.783 -7.458 1.00 80.38 81 ALA A C 1
ATOM 547 O O . ALA A 1 81 ? -13.868 -2.487 -8.362 1.00 80.38 81 ALA A O 1
ATOM 548 N N . THR A 1 82 ? -12.321 -1.035 -7.622 1.00 81.56 82 THR A N 1
ATOM 549 C CA . THR A 1 82 ? -11.577 -1.017 -8.894 1.00 81.56 82 THR A CA 1
ATOM 550 C C . THR A 1 82 ? -10.866 -2.326 -9.208 1.00 81.56 82 THR A C 1
ATOM 552 O O . THR A 1 82 ? -10.779 -2.694 -10.379 1.00 81.56 82 THR A O 1
ATOM 555 N N . LEU A 1 83 ? -10.416 -3.064 -8.188 1.00 77.38 83 LEU A N 1
ATOM 556 C CA . LEU A 1 83 ? -9.820 -4.390 -8.373 1.00 77.38 83 LEU A CA 1
ATOM 557 C C . LEU A 1 83 ? -10.839 -5.392 -8.927 1.00 77.38 83 LEU A C 1
ATOM 559 O O . LEU A 1 83 ? -10.491 -6.221 -9.763 1.00 77.38 83 LEU A O 1
ATOM 563 N N . PHE A 1 84 ? -12.107 -5.268 -8.531 1.00 77.75 84 PHE A N 1
ATOM 564 C CA . PHE A 1 84 ? -13.209 -6.079 -9.058 1.00 77.75 84 PHE A CA 1
ATOM 565 C C . PHE A 1 84 ? -13.800 -5.544 -10.376 1.00 77.75 84 PHE A C 1
ATOM 567 O O . PHE A 1 84 ? -14.863 -5.990 -10.801 1.00 77.75 84 PHE A O 1
ATOM 574 N N . GLY A 1 85 ? -13.132 -4.591 -11.036 1.00 78.12 85 GLY A N 1
ATOM 575 C CA . GLY A 1 85 ? -13.580 -4.011 -12.307 1.00 78.12 85 GLY A CA 1
ATOM 576 C C . GLY A 1 85 ? -14.691 -2.963 -12.178 1.00 78.12 85 GLY A C 1
ATOM 577 O O . GLY A 1 85 ? -15.213 -2.497 -13.188 1.00 78.12 85 GLY A O 1
ATOM 578 N N . GLY A 1 86 ? -15.049 -2.569 -10.955 1.00 83.00 86 GLY A N 1
ATOM 579 C CA . GLY A 1 86 ? -15.983 -1.480 -10.685 1.00 83.00 86 GLY A CA 1
ATOM 580 C C . GLY A 1 86 ? -15.333 -0.095 -10.770 1.00 83.00 86 GLY A C 1
ATOM 581 O O . GLY A 1 86 ? -14.117 0.061 -10.877 1.00 83.00 86 GLY A O 1
ATOM 582 N N . ALA A 1 87 ? -16.155 0.950 -10.683 1.00 83.00 87 ALA A N 1
ATOM 583 C CA . ALA A 1 87 ? -15.666 2.319 -10.560 1.00 83.00 87 ALA A CA 1
ATOM 584 C C . ALA A 1 87 ? -15.413 2.690 -9.086 1.00 83.00 87 ALA A C 1
ATOM 586 O O . ALA A 1 87 ? -16.156 2.290 -8.186 1.00 83.00 87 ALA A O 1
ATOM 587 N N . ARG A 1 88 ? -14.385 3.517 -8.850 1.00 83.75 88 ARG A N 1
ATOM 588 C CA . ARG A 1 88 ? -13.921 3.909 -7.507 1.00 83.75 88 ARG A CA 1
ATOM 589 C C . ARG A 1 88 ? -15.001 4.602 -6.674 1.00 83.75 88 ARG A C 1
ATOM 591 O O . ARG A 1 88 ? -15.248 4.226 -5.533 1.00 83.75 88 ARG A O 1
ATOM 598 N N . TRP A 1 89 ? -15.656 5.610 -7.251 1.00 88.12 89 TRP A N 1
ATOM 599 C CA . TRP A 1 89 ? -16.643 6.436 -6.547 1.00 88.12 89 TRP A CA 1
ATOM 600 C C . TRP A 1 89 ? -17.926 5.680 -6.172 1.00 88.12 89 TRP A C 1
ATOM 602 O O . TRP A 1 89 ? -18.384 5.846 -5.043 1.00 88.12 89 TRP A O 1
ATOM 612 N N . PRO A 1 90 ? -18.478 4.794 -7.024 1.00 85.75 90 PRO A N 1
ATOM 613 C CA . PRO A 1 90 ? -19.536 3.877 -6.602 1.00 85.75 90 PRO A CA 1
ATOM 614 C C . PRO A 1 90 ? -19.135 2.962 -5.440 1.00 85.75 90 PRO A C 1
ATOM 616 O O . PRO A 1 90 ? -19.946 2.748 -4.543 1.00 85.75 90 PRO A O 1
ATOM 619 N N . GLY A 1 91 ? -17.889 2.473 -5.406 1.00 81.50 91 GLY A N 1
ATOM 620 C CA . GLY A 1 91 ? -17.370 1.695 -4.273 1.00 81.50 91 GLY A CA 1
ATOM 621 C C . GLY A 1 91 ? -17.362 2.489 -2.964 1.00 81.50 91 GLY A C 1
ATOM 622 O O . GLY A 1 91 ? -17.870 2.019 -1.947 1.00 81.50 91 GLY A O 1
ATOM 623 N N . VAL A 1 92 ? -16.871 3.733 -3.018 1.00 85.56 92 VAL A N 1
ATOM 624 C CA . VAL A 1 92 ? -16.912 4.695 -1.899 1.00 85.56 92 VAL A CA 1
ATOM 625 C C . VAL A 1 92 ? -18.353 4.929 -1.429 1.00 85.56 92 VAL A C 1
ATOM 627 O O . VAL A 1 92 ? -18.639 4.839 -0.236 1.00 85.56 92 VAL A O 1
ATOM 630 N N . ALA A 1 93 ? -19.276 5.197 -2.358 1.00 85.62 93 ALA A N 1
ATOM 631 C CA . ALA A 1 93 ? -20.676 5.473 -2.042 1.00 85.62 93 ALA A CA 1
ATOM 632 C C . ALA A 1 93 ? -21.375 4.266 -1.396 1.00 85.62 93 ALA A C 1
ATOM 634 O O . ALA A 1 93 ? -22.111 4.424 -0.422 1.00 85.62 93 ALA A O 1
ATOM 635 N N . LEU A 1 94 ? -21.113 3.055 -1.894 1.00 82.62 94 LEU A N 1
ATOM 636 C CA . LEU A 1 94 ? -21.675 1.821 -1.350 1.00 82.62 94 LEU A CA 1
ATOM 637 C C . LEU A 1 94 ? -21.159 1.541 0.068 1.00 82.62 94 LEU A C 1
ATOM 639 O O . LEU A 1 94 ? -21.946 1.188 0.948 1.00 82.62 94 LEU A O 1
ATOM 643 N N . ALA A 1 95 ? -19.868 1.773 0.320 1.00 82.00 95 ALA A N 1
ATOM 644 C CA . ALA A 1 95 ? -19.290 1.667 1.658 1.00 82.00 95 ALA A CA 1
ATOM 645 C C . ALA A 1 95 ? -19.887 2.701 2.631 1.00 82.00 95 ALA A C 1
ATOM 647 O O . ALA A 1 95 ? -20.228 2.357 3.766 1.00 82.00 95 ALA A O 1
ATOM 648 N N . ALA A 1 96 ? -20.087 3.943 2.180 1.00 84.69 96 ALA A N 1
ATOM 649 C CA . ALA A 1 96 ? -20.728 4.988 2.976 1.00 84.69 96 ALA A CA 1
ATOM 650 C C . ALA A 1 96 ? -22.189 4.643 3.318 1.00 84.69 96 ALA A C 1
ATOM 652 O O . ALA A 1 96 ? -22.599 4.777 4.472 1.00 84.69 96 ALA A O 1
ATOM 653 N N . LEU A 1 97 ? -22.963 4.133 2.353 1.00 83.25 97 LEU A N 1
ATOM 654 C CA . LEU A 1 97 ? -24.34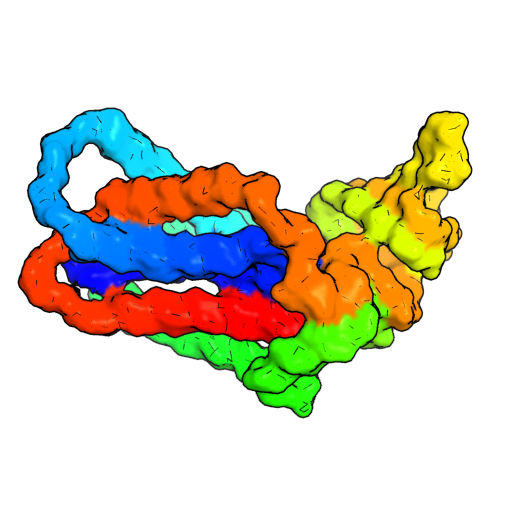2 3.687 2.581 1.00 83.25 97 LEU A CA 1
ATOM 655 C C . LEU A 1 97 ? -24.409 2.520 3.570 1.00 83.25 97 LEU A C 1
ATOM 657 O O . LEU A 1 97 ? -25.253 2.529 4.466 1.00 83.25 97 LEU A O 1
ATOM 661 N N . ALA A 1 98 ? -23.500 1.547 3.462 1.00 78.94 98 ALA A N 1
ATOM 662 C CA . ALA A 1 98 ? -23.412 0.442 4.411 1.00 78.94 98 ALA A CA 1
ATOM 663 C C . ALA A 1 98 ? -23.087 0.937 5.832 1.00 78.94 98 ALA A C 1
ATOM 665 O O . ALA A 1 98 ? -23.738 0.525 6.795 1.00 78.94 98 ALA A O 1
ATOM 666 N N . ALA A 1 99 ? -22.137 1.868 5.969 1.00 79.44 99 ALA A N 1
ATOM 667 C CA . ALA A 1 99 ? -21.793 2.471 7.254 1.00 79.44 99 ALA A CA 1
ATOM 668 C C . ALA A 1 99 ? -22.986 3.225 7.872 1.00 79.44 99 ALA A C 1
ATOM 670 O O . ALA A 1 99 ? -23.288 3.043 9.055 1.00 79.44 99 ALA A O 1
ATOM 671 N N . LEU A 1 100 ? -23.714 4.011 7.070 1.00 81.50 100 LEU A N 1
ATOM 672 C CA . LEU A 1 100 ? -24.928 4.711 7.501 1.00 81.50 100 LEU A CA 1
ATOM 673 C C . LEU A 1 100 ? -26.041 3.737 7.909 1.00 81.50 100 LEU A C 1
ATOM 675 O O . LEU A 1 100 ? -26.683 3.943 8.939 1.00 81.50 100 LEU A O 1
ATOM 679 N N . ALA A 1 101 ? -26.235 2.646 7.166 1.00 77.62 101 ALA A N 1
ATOM 680 C CA . ALA A 1 101 ? -27.222 1.619 7.490 1.00 77.62 101 ALA A CA 1
ATOM 681 C C . ALA A 1 101 ? -26.916 0.926 8.831 1.00 77.62 101 ALA A C 1
ATOM 683 O O . ALA A 1 101 ? -27.812 0.741 9.657 1.00 77.62 101 ALA A O 1
ATOM 684 N N . VAL A 1 102 ? -25.646 0.600 9.097 1.00 74.06 102 VAL A N 1
ATOM 685 C CA . VAL A 1 102 ? -25.211 0.034 10.388 1.00 74.06 102 VAL A CA 1
ATOM 686 C C . VAL A 1 102 ? -25.375 1.048 11.525 1.00 74.06 102 VAL A C 1
ATOM 688 O O . VAL A 1 102 ? -25.786 0.683 12.631 1.00 74.06 102 VAL A O 1
ATOM 691 N N . ALA A 1 103 ? -25.092 2.329 11.269 1.00 74.88 103 ALA A N 1
ATOM 692 C CA . ALA A 1 103 ? -25.273 3.392 12.252 1.00 74.88 103 ALA A CA 1
ATOM 693 C C . ALA A 1 103 ? -26.752 3.585 12.625 1.00 74.88 103 ALA A C 1
ATOM 695 O O . ALA A 1 103 ? -27.054 3.729 13.818 1.00 74.88 103 ALA A O 1
ATOM 696 N N . ALA A 1 104 ? -27.640 3.530 11.626 1.00 80.75 104 ALA A N 1
ATOM 697 C CA . ALA A 1 104 ? -29.082 3.719 11.748 1.00 80.75 104 ALA A CA 1
ATOM 698 C C . ALA A 1 104 ? -29.827 2.500 12.316 1.00 80.75 104 ALA A C 1
ATOM 700 O O . ALA A 1 104 ? -30.930 2.662 12.835 1.00 80.75 104 ALA A O 1
ATOM 701 N N . TRP A 1 105 ? -29.247 1.291 12.264 1.00 79.00 105 TRP A N 1
ATOM 702 C CA . TRP A 1 105 ? -29.920 0.065 12.703 1.00 79.00 105 TRP A CA 1
ATOM 703 C C . TRP A 1 105 ? -29.344 -0.509 14.015 1.00 79.00 105 TRP A C 1
ATOM 705 O O . TRP A 1 105 ? -28.312 -1.186 14.017 1.00 79.00 105 TRP A O 1
ATOM 715 N N . PRO A 1 106 ? -30.043 -0.366 15.161 1.00 70.31 106 PRO A N 1
ATOM 716 C CA . PRO A 1 106 ? -29.557 -0.847 16.460 1.00 70.31 106 PRO A CA 1
ATOM 717 C C . PRO A 1 106 ? -29.310 -2.362 16.530 1.00 70.31 106 PRO A C 1
ATOM 719 O O . PRO A 1 106 ? -28.457 -2.816 17.291 1.00 70.31 106 PRO A O 1
ATOM 722 N N . ARG A 1 107 ? -30.045 -3.161 15.739 1.00 71.81 107 ARG A N 1
ATOM 723 C CA . ARG A 1 107 ? -29.863 -4.621 15.666 1.00 71.81 107 ARG A CA 1
ATOM 724 C C . ARG A 1 107 ? -28.588 -5.011 14.916 1.00 71.81 107 ARG A C 1
ATOM 726 O O . ARG A 1 107 ? -27.934 -5.960 15.335 1.00 71.81 107 ARG A O 1
ATOM 733 N N . ALA A 1 108 ? -28.182 -4.248 13.898 1.00 61.25 108 ALA A N 1
ATOM 734 C CA . ALA A 1 108 ? -26.934 -4.485 13.168 1.00 61.25 108 ALA A CA 1
ATOM 735 C C . ALA A 1 108 ? -25.702 -4.346 14.080 1.00 61.25 108 ALA A C 1
ATOM 737 O O . ALA A 1 108 ? -24.747 -5.109 13.960 1.00 61.25 108 ALA A O 1
ATOM 738 N N . ARG A 1 109 ? -25.761 -3.465 15.089 1.00 63.84 109 ARG A N 1
ATOM 739 C CA . ARG A 1 109 ? -24.692 -3.320 16.095 1.00 63.84 109 ARG A CA 1
ATOM 740 C C . ARG A 1 109 ? -24.444 -4.591 16.913 1.00 63.84 109 ARG A C 1
ATOM 742 O O . ARG A 1 109 ? -23.326 -4.796 17.372 1.00 63.84 109 ARG A O 1
ATOM 749 N N . ARG A 1 110 ? -25.454 -5.458 17.082 1.00 64.50 110 ARG A N 1
ATOM 750 C CA . ARG A 1 110 ? -25.290 -6.761 17.759 1.00 64.50 110 ARG A CA 1
ATOM 751 C C . ARG A 1 110 ? -24.548 -7.781 16.891 1.00 64.50 110 ARG A C 1
ATOM 753 O O . ARG A 1 110 ? -23.904 -8.671 17.432 1.00 64.50 110 ARG A O 1
ATOM 760 N N . LEU A 1 111 ? -24.615 -7.630 15.569 1.00 63.75 111 LEU A N 1
ATOM 761 C CA . LEU A 1 111 ? -23.940 -8.489 14.592 1.00 63.75 111 LEU A CA 1
ATOM 762 C C . LEU A 1 111 ? -22.521 -8.002 14.254 1.00 63.75 111 LEU A C 1
ATOM 764 O O . LEU A 1 111 ? -21.746 -8.750 13.669 1.00 63.75 111 LEU A O 1
ATOM 768 N N . ALA A 1 112 ? -22.146 -6.786 14.659 1.00 65.69 112 ALA A N 1
ATOM 769 C CA . ALA A 1 112 ? -20.827 -6.221 14.377 1.00 65.69 112 ALA A CA 1
ATOM 770 C C . ALA A 1 112 ? -19.676 -7.039 14.994 1.00 65.69 112 ALA A C 1
ATOM 772 O O . ALA A 1 112 ? -18.638 -7.219 14.367 1.00 65.69 112 ALA A O 1
ATOM 773 N N . SER A 1 113 ? -19.858 -7.577 16.204 1.00 63.88 113 SER A N 1
ATOM 774 C CA . SER A 1 113 ? -18.840 -8.396 16.875 1.00 63.88 113 SER A CA 1
ATOM 775 C C . SER A 1 113 ? -18.544 -9.720 16.157 1.00 63.88 113 SER A C 1
ATOM 777 O O . SER A 1 113 ? -17.373 -9.954 15.862 1.00 63.88 113 SER A O 1
ATOM 779 N N . PRO A 1 114 ? -19.534 -10.579 15.828 1.00 65.06 114 PRO A N 1
ATOM 780 C CA . PRO A 1 114 ? -19.256 -11.769 15.029 1.00 65.06 114 PRO A CA 1
ATOM 781 C C . PRO A 1 114 ? -18.763 -11.411 13.622 1.00 65.06 114 PRO A C 1
ATOM 783 O O . PRO A 1 114 ? -17.856 -12.077 13.139 1.00 65.06 114 PRO A O 1
ATOM 786 N N . ALA A 1 115 ? -19.265 -10.327 13.012 1.00 67.81 115 ALA A N 1
ATOM 787 C CA . ALA A 1 115 ? -18.797 -9.861 11.706 1.00 67.81 115 ALA A CA 1
ATOM 788 C C . ALA A 1 115 ? -17.297 -9.511 11.700 1.00 67.81 115 ALA A C 1
ATOM 790 O O . ALA A 1 115 ? -16.583 -9.884 10.771 1.00 67.81 115 ALA A O 1
ATOM 791 N N . LEU A 1 116 ? -16.797 -8.853 12.753 1.00 65.81 116 LEU A N 1
ATOM 792 C CA . LEU A 1 116 ? -15.369 -8.560 12.920 1.00 65.81 116 LEU A CA 1
ATOM 793 C C . LEU A 1 116 ? -14.535 -9.836 13.051 1.00 65.81 116 LEU A C 1
ATOM 795 O O . LEU A 1 116 ? -13.496 -9.951 12.410 1.00 65.81 116 LEU A O 1
ATOM 799 N N . VAL A 1 117 ? -14.998 -10.809 13.840 1.00 68.56 117 VAL A N 1
ATOM 800 C CA . VAL A 1 117 ? -14.303 -12.097 13.991 1.00 68.56 117 VAL A CA 1
ATOM 801 C C . VAL A 1 117 ? -14.265 -12.848 12.661 1.00 68.56 117 VAL A C 1
ATOM 803 O O . VAL A 1 117 ? -13.211 -13.346 12.275 1.00 68.56 117 VAL A O 1
ATOM 806 N N . THR A 1 118 ? -15.374 -12.881 11.917 1.00 70.75 118 THR A N 1
ATOM 807 C CA . THR A 1 118 ? -15.405 -13.499 10.585 1.00 70.75 118 THR A CA 1
ATOM 808 C C . THR A 1 118 ? -14.525 -12.757 9.585 1.00 70.75 118 THR A C 1
ATOM 810 O O . THR A 1 118 ? -13.822 -13.402 8.816 1.00 70.75 118 THR A O 1
ATOM 813 N N . ALA A 1 119 ? -14.506 -11.421 9.612 1.00 69.56 119 ALA A N 1
ATOM 814 C CA . ALA A 1 119 ? -13.668 -10.619 8.725 1.00 69.56 119 ALA A CA 1
ATOM 815 C C . ALA A 1 119 ? -12.177 -10.843 9.009 1.00 69.56 119 ALA A C 1
ATOM 817 O O . ALA A 1 119 ? -11.408 -11.053 8.078 1.00 69.56 119 ALA A O 1
ATOM 818 N N . LEU A 1 120 ? -11.775 -10.880 10.283 1.00 68.50 120 LEU A N 1
ATOM 819 C CA . LEU A 1 120 ? -10.406 -11.213 10.690 1.00 68.50 120 LEU A CA 1
ATOM 820 C C . LEU A 1 120 ? -10.034 -12.651 10.321 1.00 68.50 120 LEU A C 1
ATOM 822 O O . LEU A 1 120 ? -8.926 -12.889 9.851 1.00 68.50 120 LEU A O 1
ATOM 826 N N . GLY A 1 121 ? -10.959 -13.600 10.494 1.00 69.69 121 GLY A N 1
ATOM 827 C CA . GLY A 1 121 ? -10.768 -14.986 10.069 1.00 69.69 121 GLY A CA 1
ATOM 828 C C . GLY A 1 121 ? -10.533 -15.092 8.562 1.00 69.69 121 GLY A C 1
ATOM 829 O O . GLY A 1 121 ? -9.576 -15.728 8.132 1.00 69.69 121 GLY A O 1
ATOM 830 N N . LEU A 1 122 ? -11.345 -14.405 7.754 1.00 72.25 122 LEU A N 1
ATOM 831 C CA . LEU A 1 122 ? -11.160 -14.325 6.302 1.00 72.25 122 LEU A CA 1
ATOM 832 C C . LEU A 1 122 ? -9.836 -13.645 5.928 1.00 72.25 122 LEU A C 1
ATOM 834 O O . LEU A 1 122 ? -9.120 -14.138 5.057 1.00 72.25 122 LEU A O 1
ATOM 838 N N . LEU A 1 123 ? -9.471 -12.563 6.622 1.00 69.81 123 LEU A N 1
ATOM 839 C CA . LEU A 1 123 ? -8.198 -11.867 6.426 1.00 69.81 123 LEU A CA 1
ATOM 840 C C . LEU A 1 123 ? -7.003 -12.798 6.693 1.00 69.81 123 LEU A C 1
ATOM 842 O O . LEU A 1 123 ? -6.032 -12.776 5.938 1.00 69.81 123 LEU A O 1
ATOM 846 N N . ALA A 1 124 ? -7.091 -13.637 7.730 1.00 68.50 124 ALA A N 1
ATOM 847 C CA . ALA A 1 124 ? -6.067 -14.608 8.114 1.00 68.50 124 ALA A CA 1
ATOM 848 C C . ALA A 1 124 ? -6.002 -15.845 7.196 1.00 68.50 124 ALA A C 1
ATOM 850 O O . ALA A 1 124 ? -4.961 -16.497 7.132 1.00 68.50 124 ALA A O 1
ATOM 851 N N . LEU A 1 125 ? -7.072 -16.161 6.456 1.00 69.25 125 LEU A N 1
ATOM 852 C CA . LEU A 1 125 ? -7.099 -17.251 5.468 1.00 69.25 125 LEU A CA 1
ATOM 853 C C . LEU A 1 125 ? -6.457 -16.867 4.131 1.00 69.25 125 LEU A C 1
ATOM 855 O O . LEU A 1 125 ? -5.937 -17.715 3.410 1.00 69.25 125 LEU A O 1
ATOM 859 N N . ALA A 1 126 ? -6.455 -15.590 3.781 1.00 69.44 126 ALA A N 1
ATOM 860 C CA . ALA A 1 126 ? -5.891 -15.144 2.520 1.00 69.44 126 ALA A CA 1
ATOM 861 C C . ALA A 1 126 ? -4.351 -15.294 2.360 1.00 69.44 126 ALA A C 1
ATOM 863 O O . ALA A 1 126 ? -3.941 -15.694 1.269 1.00 69.44 126 ALA A O 1
ATOM 864 N N . PRO A 1 127 ? -3.473 -15.108 3.377 1.00 65.12 127 PRO A N 1
ATOM 865 C CA . PRO A 1 127 ? -2.047 -15.410 3.235 1.00 65.12 127 PRO A CA 1
ATOM 866 C C . PRO A 1 127 ? -1.806 -16.915 3.084 1.00 65.12 127 PRO A C 1
ATOM 868 O O . PRO A 1 127 ? -0.847 -17.307 2.427 1.00 65.12 127 PRO A O 1
ATOM 871 N N . LEU A 1 128 ? -2.695 -17.766 3.615 1.00 66.38 128 LEU A N 1
ATOM 872 C CA . LEU A 1 128 ? -2.684 -19.198 3.315 1.00 66.38 128 LEU A CA 1
ATOM 873 C C . LEU A 1 128 ? -2.998 -19.439 1.830 1.00 66.38 128 LEU A C 1
ATOM 875 O O . LEU A 1 128 ? -2.303 -20.218 1.191 1.00 66.38 128 LEU A O 1
ATOM 879 N N . GLY A 1 129 ? -3.972 -18.727 1.255 1.00 67.38 129 GLY A N 1
ATOM 880 C CA . GLY A 1 129 ? -4.250 -18.762 -0.186 1.00 67.38 129 GLY A CA 1
ATOM 881 C C . GLY A 1 129 ? -3.043 -18.352 -1.040 1.00 67.38 129 GLY A C 1
ATOM 882 O O . GLY A 1 129 ? -2.691 -19.056 -1.986 1.00 67.38 129 GLY A O 1
ATOM 883 N N . VAL A 1 130 ? -2.355 -17.267 -0.667 1.00 65.19 130 VAL A N 1
ATOM 884 C CA . VAL A 1 130 ? -1.116 -16.822 -1.334 1.00 65.19 130 VAL A CA 1
ATOM 885 C C . VAL A 1 130 ? 0.003 -17.852 -1.170 1.00 65.19 130 VAL A C 1
ATOM 887 O O . VAL A 1 130 ? 0.685 -18.173 -2.137 1.00 65.19 130 VAL A O 1
ATOM 890 N N . ALA A 1 131 ? 0.173 -18.416 0.026 1.00 63.38 131 ALA A N 1
ATOM 891 C CA . ALA A 1 131 ? 1.166 -19.451 0.299 1.00 63.38 131 ALA A CA 1
ATOM 892 C C . ALA A 1 131 ? 0.923 -20.730 -0.521 1.00 63.38 131 ALA A C 1
ATOM 894 O O . ALA A 1 131 ? 1.870 -21.310 -1.054 1.00 63.38 131 ALA A O 1
ATOM 895 N N . LEU A 1 132 ? -0.340 -21.142 -0.668 1.00 65.88 132 LEU A N 1
ATOM 896 C CA . LEU A 1 132 ? -0.734 -22.270 -1.512 1.00 65.88 132 LEU A CA 1
ATOM 897 C C . LEU A 1 132 ? -0.452 -21.984 -2.992 1.00 65.88 132 LEU A C 1
ATOM 899 O O . LEU A 1 132 ? 0.124 -22.830 -3.671 1.00 65.88 132 LEU A O 1
ATOM 903 N N . ALA A 1 133 ? -0.775 -20.782 -3.479 1.00 65.56 133 ALA A N 1
ATOM 904 C CA . ALA A 1 133 ? -0.472 -20.370 -4.852 1.00 65.56 133 ALA A CA 1
ATOM 905 C C . ALA A 1 133 ? 1.043 -20.268 -5.122 1.00 65.56 133 ALA A C 1
ATOM 907 O O . ALA A 1 133 ? 1.510 -20.607 -6.207 1.00 65.56 133 ALA A O 1
ATOM 908 N N . ALA A 1 134 ? 1.818 -19.838 -4.124 1.00 63.75 134 ALA A N 1
ATOM 909 C CA . ALA A 1 134 ? 3.276 -19.755 -4.175 1.00 63.75 134 ALA A CA 1
ATOM 910 C C . ALA A 1 134 ? 3.979 -21.103 -3.912 1.00 63.75 134 ALA A C 1
ATOM 912 O O . ALA A 1 134 ? 5.209 -21.160 -3.937 1.00 63.75 134 ALA A O 1
ATOM 913 N N . GLY A 1 135 ? 3.225 -22.175 -3.636 1.00 65.62 135 GLY A N 1
ATOM 914 C CA . GLY A 1 135 ? 3.745 -23.522 -3.392 1.00 65.62 135 GLY A CA 1
ATOM 915 C C . GLY A 1 135 ? 4.601 -23.658 -2.131 1.00 65.62 135 GLY A C 1
ATOM 916 O O . GLY A 1 135 ? 5.401 -24.586 -2.037 1.00 65.62 135 GLY A O 1
ATOM 917 N N . ALA A 1 136 ? 4.492 -22.733 -1.174 1.00 68.56 136 ALA A N 1
ATOM 918 C CA . ALA A 1 136 ? 5.357 -22.742 -0.006 1.00 68.56 136 ALA A CA 1
ATOM 919 C C . ALA A 1 136 ? 4.716 -22.055 1.206 1.00 68.56 136 ALA A C 1
ATOM 921 O O . ALA A 1 136 ? 4.105 -20.995 1.070 1.00 68.56 136 ALA A O 1
ATOM 922 N N . PRO A 1 137 ? 4.895 -22.616 2.413 1.00 72.62 137 PRO A N 1
ATOM 923 C CA . PRO A 1 137 ? 4.118 -22.220 3.575 1.00 72.62 137 PRO A CA 1
ATOM 924 C C . PRO A 1 137 ? 4.459 -20.803 4.069 1.00 72.62 137 PRO A C 1
ATOM 926 O O . PRO A 1 137 ? 5.615 -20.376 3.948 1.00 72.62 137 PRO A O 1
ATOM 929 N N . PRO A 1 138 ? 3.498 -20.088 4.689 1.00 71.12 138 PRO A N 1
ATOM 930 C CA . PRO A 1 138 ? 3.647 -18.671 5.029 1.00 71.12 138 PRO A CA 1
ATOM 931 C C . PRO A 1 138 ? 4.772 -18.413 6.042 1.00 71.12 138 PRO A C 1
ATOM 933 O O . PRO A 1 138 ? 5.473 -17.412 5.940 1.00 71.12 138 PRO A O 1
ATOM 936 N N . TRP A 1 139 ? 5.046 -19.351 6.958 1.00 76.62 139 TRP A N 1
ATOM 937 C CA . TRP A 1 139 ? 6.134 -19.218 7.942 1.00 76.62 139 TRP A CA 1
ATOM 938 C C . TRP A 1 139 ? 7.542 -19.258 7.328 1.00 76.62 139 TRP A C 1
ATOM 940 O O . TRP A 1 139 ? 8.505 -18.857 7.972 1.00 76.62 139 TRP A O 1
ATOM 950 N N . THR A 1 140 ? 7.683 -19.710 6.078 1.00 83.25 140 THR A N 1
ATOM 951 C CA . THR A 1 140 ? 8.969 -19.662 5.360 1.00 83.25 140 THR A CA 1
ATOM 952 C C . THR A 1 140 ? 9.108 -18.422 4.479 1.00 83.25 140 THR A C 1
ATOM 954 O O . THR A 1 140 ? 10.161 -18.244 3.874 1.00 83.25 140 THR A O 1
ATOM 957 N N . ALA A 1 141 ? 8.081 -17.568 4.379 1.00 84.94 141 ALA A N 1
ATOM 958 C CA . ALA A 1 141 ? 8.120 -16.380 3.528 1.00 84.94 141 ALA A CA 1
ATOM 959 C C . ALA A 1 141 ? 9.200 -15.389 3.986 1.00 84.94 141 ALA A C 1
ATOM 961 O O . ALA A 1 141 ? 9.989 -14.939 3.160 1.00 84.94 141 ALA A O 1
ATOM 962 N N . TRP A 1 142 ? 9.299 -15.139 5.298 1.00 87.44 142 TRP A N 1
ATOM 963 C CA . TRP A 1 142 ? 10.324 -14.262 5.873 1.00 87.44 142 TRP A CA 1
ATOM 964 C C . TRP A 1 142 ? 11.755 -14.720 5.555 1.00 87.44 142 TRP A C 1
ATOM 966 O O . TRP A 1 142 ? 12.468 -13.964 4.899 1.00 87.44 142 TRP A O 1
ATOM 976 N N . PRO A 1 143 ? 12.207 -15.934 5.947 1.00 87.88 143 PRO A N 1
ATOM 977 C CA . PRO A 1 143 ? 13.581 -16.351 5.675 1.00 87.88 143 PRO A CA 1
ATOM 978 C C . PRO A 1 143 ? 13.863 -16.451 4.174 1.00 87.88 143 PRO A C 1
ATOM 980 O O . PRO A 1 143 ? 14.955 -16.101 3.741 1.00 87.88 143 PRO A O 1
ATOM 983 N N . ARG A 1 144 ? 12.884 -16.863 3.355 1.00 86.81 144 ARG A N 1
ATOM 984 C CA . ARG A 1 144 ? 13.053 -16.897 1.896 1.00 86.81 144 ARG A CA 1
ATOM 985 C C . ARG A 1 144 ? 13.261 -15.513 1.307 1.00 86.81 144 ARG A C 1
ATOM 987 O O . ARG A 1 144 ? 14.087 -15.387 0.415 1.00 86.81 144 ARG A O 1
ATOM 994 N N . LEU A 1 145 ? 12.513 -14.512 1.765 1.00 88.12 145 LEU A N 1
ATOM 995 C CA . LEU A 1 145 ? 12.669 -13.140 1.304 1.00 88.12 145 LEU A CA 1
ATOM 996 C C . LEU A 1 145 ? 13.980 -12.541 1.808 1.00 88.12 145 LEU A C 1
ATOM 998 O O . LEU A 1 145 ? 14.752 -12.062 0.990 1.00 88.12 145 LEU A O 1
ATOM 1002 N N . ALA A 1 146 ? 14.265 -12.644 3.109 1.00 88.75 146 ALA A N 1
ATOM 1003 C CA . ALA A 1 146 ? 15.455 -12.072 3.739 1.00 88.75 146 ALA A CA 1
ATOM 1004 C C . ALA A 1 146 ? 16.774 -12.608 3.152 1.00 88.75 146 ALA A C 1
ATOM 1006 O O . ALA A 1 146 ? 17.757 -11.879 3.074 1.00 88.75 146 ALA A O 1
ATOM 1007 N N . LEU A 1 147 ? 16.789 -13.866 2.699 1.00 89.06 147 LEU A N 1
ATOM 1008 C CA . LEU A 1 147 ? 17.957 -14.494 2.075 1.00 89.06 147 LEU A CA 1
ATOM 1009 C C . LEU A 1 147 ? 18.080 -14.220 0.568 1.00 89.06 147 LEU A C 1
ATOM 1011 O O . LEU A 1 147 ? 19.024 -14.707 -0.055 1.00 89.06 147 LEU A O 1
ATOM 1015 N N . ARG A 1 148 ? 17.151 -13.477 -0.055 1.00 88.88 148 ARG A N 1
ATOM 1016 C CA . ARG A 1 148 ? 17.281 -13.153 -1.482 1.00 88.88 148 ARG A CA 1
ATOM 1017 C C . ARG A 1 148 ? 18.423 -12.164 -1.702 1.00 88.88 148 ARG A C 1
ATOM 1019 O O . ARG A 1 148 ? 18.391 -11.078 -1.121 1.00 88.88 148 ARG A O 1
ATOM 1026 N N . PRO A 1 149 ? 19.371 -12.473 -2.603 1.00 88.50 149 PRO A N 1
ATOM 1027 C CA . PRO A 1 149 ? 20.443 -11.542 -2.930 1.00 88.50 149 PRO A CA 1
ATOM 1028 C C . PRO A 1 149 ? 19.913 -10.311 -3.673 1.00 88.50 149 PRO A C 1
ATOM 1030 O O . PRO A 1 149 ? 20.460 -9.226 -3.512 1.00 88.50 149 PRO A O 1
ATOM 1033 N N . THR A 1 150 ? 18.841 -10.464 -4.461 1.00 88.75 150 THR A N 1
ATOM 1034 C CA . THR A 1 150 ? 18.272 -9.380 -5.274 1.00 88.75 150 THR A CA 1
ATOM 1035 C C . THR A 1 150 ? 16.768 -9.565 -5.470 1.00 88.75 150 THR A C 1
ATOM 1037 O O . THR A 1 150 ? 16.286 -10.694 -5.616 1.00 88.75 150 THR A O 1
ATOM 1040 N N . LEU A 1 151 ? 16.018 -8.460 -5.478 1.00 87.62 151 LEU A N 1
ATOM 1041 C CA . LEU A 1 151 ? 14.583 -8.436 -5.779 1.00 87.62 151 LEU A CA 1
ATOM 1042 C C . LEU A 1 151 ? 14.363 -8.067 -7.251 1.00 87.62 151 LEU A C 1
ATOM 1044 O O . LEU A 1 151 ? 14.519 -6.913 -7.649 1.00 87.62 151 LEU A O 1
ATOM 1048 N N . THR A 1 152 ? 14.027 -9.061 -8.071 1.00 89.56 152 THR A N 1
ATOM 1049 C CA . THR A 1 152 ? 13.907 -8.922 -9.528 1.00 89.56 152 THR A CA 1
ATOM 1050 C C . THR A 1 152 ? 12.488 -9.175 -10.023 1.00 89.56 152 THR A C 1
ATOM 1052 O O . THR A 1 152 ? 11.691 -9.860 -9.373 1.00 89.56 152 THR A O 1
ATOM 1055 N N . PHE A 1 153 ? 12.166 -8.633 -11.198 1.00 86.88 153 PHE A N 1
ATOM 1056 C CA . PHE A 1 153 ? 10.928 -8.956 -11.893 1.00 86.88 153 PHE A CA 1
ATOM 1057 C C . PHE A 1 153 ? 10.916 -10.433 -12.289 1.00 86.88 153 PHE A C 1
ATOM 1059 O O . PHE A 1 153 ? 11.767 -10.898 -13.052 1.00 86.88 153 PHE A O 1
ATOM 1066 N N . SER A 1 154 ? 9.920 -11.169 -11.798 1.00 85.12 154 SER A N 1
ATOM 1067 C CA . SER A 1 154 ? 9.714 -12.555 -12.215 1.00 85.12 154 SER A CA 1
ATOM 1068 C C . SER A 1 154 ? 9.217 -12.629 -13.662 1.00 85.12 154 SER A C 1
ATOM 1070 O O . SER A 1 154 ? 8.511 -11.740 -14.134 1.00 85.12 154 SER A O 1
ATOM 1072 N N . GLU A 1 155 ? 9.501 -13.735 -14.351 1.00 85.88 155 GLU A N 1
ATOM 1073 C CA . GLU A 1 155 ? 8.988 -13.987 -15.710 1.00 85.88 155 GLU A CA 1
ATOM 1074 C C . GLU A 1 155 ? 7.454 -14.018 -15.781 1.00 85.88 155 GLU A C 1
ATOM 1076 O O . GLU A 1 155 ? 6.871 -13.798 -16.837 1.00 85.88 155 GLU A O 1
ATOM 1081 N N . ARG A 1 156 ? 6.793 -14.285 -14.649 1.00 83.44 156 ARG A N 1
ATOM 1082 C CA . ARG A 1 156 ? 5.330 -14.337 -14.528 1.00 83.44 156 ARG A CA 1
ATOM 1083 C C . ARG A 1 156 ? 4.718 -12.995 -14.130 1.00 83.44 156 ARG A C 1
ATOM 1085 O O . ARG A 1 156 ? 3.496 -12.901 -14.037 1.00 83.44 156 ARG A O 1
ATOM 1092 N N . SER A 1 157 ? 5.538 -11.976 -13.864 1.00 84.31 157 SER A N 1
ATOM 1093 C CA . SER A 1 157 ? 5.045 -10.655 -13.487 1.00 84.31 157 SER A CA 1
ATOM 1094 C C . SER A 1 157 ? 4.211 -10.064 -14.620 1.00 84.31 157 SER A C 1
ATOM 1096 O O . SER A 1 157 ? 4.587 -10.106 -15.796 1.00 84.31 157 SER A O 1
ATOM 1098 N N . ARG A 1 158 ? 3.081 -9.450 -14.264 1.00 87.25 158 ARG A N 1
ATOM 1099 C CA . ARG A 1 158 ? 2.223 -8.756 -15.228 1.00 87.25 158 ARG A CA 1
ATOM 1100 C C . ARG A 1 158 ? 2.976 -7.637 -15.945 1.00 87.25 158 ARG A C 1
ATOM 1102 O O . ARG A 1 158 ? 2.783 -7.463 -17.145 1.00 87.25 158 ARG A O 1
ATOM 1109 N N . TRP A 1 159 ? 3.875 -6.958 -15.233 1.00 87.81 159 TRP A N 1
ATOM 1110 C CA . TRP A 1 159 ? 4.753 -5.911 -15.751 1.00 87.81 159 TRP A CA 1
ATOM 1111 C C . TRP A 1 159 ? 5.730 -6.402 -16.827 1.00 87.81 159 TRP A C 1
ATOM 1113 O O . TRP A 1 159 ? 6.175 -5.604 -17.648 1.00 87.81 159 TRP A O 1
ATOM 1123 N N . VAL A 1 160 ? 6.032 -7.702 -16.853 1.00 90.06 160 VAL A N 1
ATOM 1124 C CA . VAL A 1 160 ? 6.914 -8.340 -17.841 1.00 90.06 160 VAL A CA 1
ATOM 1125 C C . VAL A 1 160 ? 6.114 -8.955 -18.988 1.00 90.06 160 VAL A C 1
ATOM 1127 O O . VAL A 1 160 ? 6.458 -8.763 -20.150 1.00 90.06 160 VAL A O 1
ATOM 1130 N N . VAL A 1 161 ? 5.036 -9.686 -18.686 1.00 89.12 161 VAL A N 1
ATOM 1131 C CA . VAL A 1 161 ? 4.290 -10.456 -19.696 1.00 89.12 161 VAL A CA 1
ATOM 1132 C C . VAL A 1 161 ? 3.416 -9.549 -20.560 1.00 89.12 161 VAL A C 1
ATOM 1134 O O . VAL A 1 161 ? 3.559 -9.516 -21.782 1.00 89.12 161 VAL A O 1
ATOM 1137 N N . ALA A 1 162 ? 2.505 -8.810 -19.926 1.00 86.62 162 ALA A N 1
ATOM 1138 C CA . ALA A 1 162 ? 1.515 -7.975 -20.608 1.00 86.62 162 ALA A CA 1
ATOM 1139 C C . ALA A 1 162 ? 1.840 -6.475 -20.526 1.00 86.62 162 ALA A C 1
ATOM 1141 O O . ALA A 1 162 ? 1.271 -5.689 -21.280 1.00 86.62 162 ALA A O 1
ATOM 1142 N N . GLY A 1 163 ? 2.730 -6.094 -19.606 1.00 86.31 163 GLY A N 1
ATOM 1143 C CA . GLY A 1 163 ? 2.875 -4.733 -19.106 1.00 86.31 163 GLY A CA 1
ATOM 1144 C C . GLY A 1 163 ? 1.677 -4.289 -18.263 1.00 86.31 163 GLY A C 1
ATOM 1145 O O . GLY A 1 163 ? 0.585 -4.866 -18.320 1.00 86.31 163 GLY A O 1
ATOM 1146 N N . ASP A 1 164 ? 1.877 -3.249 -17.458 1.00 87.62 164 ASP A N 1
ATOM 1147 C CA . ASP A 1 164 ? 0.805 -2.665 -16.650 1.00 87.62 164 ASP A CA 1
ATOM 1148 C C . ASP A 1 164 ? 0.837 -1.135 -16.680 1.00 87.62 164 ASP A C 1
ATOM 1150 O O . ASP A 1 164 ? 1.734 -0.515 -17.258 1.00 87.62 164 ASP A O 1
ATOM 1154 N N . ARG A 1 165 ? -0.220 -0.527 -16.135 1.00 87.62 165 ARG A N 1
ATOM 1155 C CA . ARG A 1 165 ? -0.404 0.922 -16.067 1.00 87.62 165 ARG A CA 1
ATOM 1156 C C . ARG A 1 165 ? 0.003 1.472 -14.709 1.00 87.62 165 ARG A C 1
ATOM 1158 O O . ARG A 1 165 ? -0.357 0.911 -13.675 1.00 87.62 165 ARG A O 1
ATOM 1165 N N . PHE A 1 166 ? 0.610 2.651 -14.706 1.00 83.44 166 PHE A N 1
ATOM 1166 C CA . PHE A 1 166 ? 0.745 3.426 -13.478 1.00 83.44 166 PHE A CA 1
ATOM 1167 C C . PHE A 1 166 ? -0.567 4.144 -13.165 1.00 83.44 166 PHE A C 1
ATOM 1169 O O . PHE A 1 166 ? -1.089 4.904 -13.977 1.00 83.44 166 PHE A O 1
ATOM 1176 N N . ALA A 1 167 ? -1.136 3.901 -11.983 1.00 80.06 167 ALA A N 1
ATOM 1177 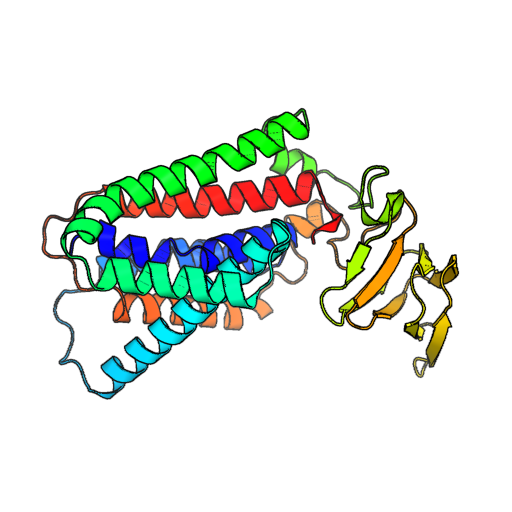C CA . ALA A 1 167 ? -2.388 4.542 -11.567 1.00 80.06 167 ALA A CA 1
ATOM 1178 C C . ALA A 1 167 ? -2.209 6.028 -11.212 1.00 80.06 167 ALA A C 1
ATOM 1180 O O . ALA A 1 167 ? -3.170 6.797 -11.230 1.00 80.06 167 ALA A O 1
ATOM 1181 N N . ARG A 1 168 ? -0.987 6.424 -10.855 1.00 82.25 168 ARG A N 1
ATOM 1182 C CA . ARG A 1 168 ? -0.597 7.782 -10.474 1.00 82.25 168 ARG A CA 1
ATOM 1183 C C . ARG A 1 168 ? 0.715 8.115 -11.166 1.00 82.25 168 ARG A C 1
ATOM 1185 O O . ARG A 1 168 ? 1.405 7.213 -11.630 1.00 82.25 168 ARG A O 1
ATOM 1192 N N . ARG A 1 169 ? 1.049 9.401 -11.221 1.00 84.81 169 ARG A N 1
ATOM 1193 C CA . ARG A 1 169 ? 2.379 9.820 -11.649 1.00 84.81 169 ARG A CA 1
ATOM 1194 C C . ARG A 1 169 ? 3.410 9.245 -10.680 1.00 84.81 169 ARG A C 1
ATOM 1196 O O . ARG A 1 169 ? 3.268 9.429 -9.471 1.00 84.81 169 ARG A O 1
ATOM 1203 N N . THR A 1 170 ? 4.429 8.591 -11.222 1.00 85.31 170 THR A N 1
ATOM 1204 C CA . THR A 1 170 ? 5.456 7.899 -10.440 1.00 85.31 170 THR A CA 1
ATOM 1205 C C . THR A 1 170 ? 6.832 8.221 -11.002 1.00 85.31 170 THR A C 1
ATOM 1207 O O . THR A 1 170 ? 7.017 8.260 -12.217 1.00 85.31 170 THR A O 1
ATOM 1210 N N . THR A 1 171 ? 7.798 8.441 -10.112 1.00 87.88 171 THR A N 1
ATOM 1211 C CA . THR A 1 171 ? 9.215 8.528 -10.469 1.00 87.88 171 THR A CA 1
ATOM 1212 C C . THR A 1 171 ? 9.904 7.251 -10.018 1.00 87.88 171 THR A C 1
ATOM 1214 O O . THR A 1 171 ? 9.813 6.879 -8.851 1.00 87.88 171 THR A O 1
ATOM 1217 N N . LEU A 1 172 ? 10.566 6.575 -10.949 1.00 86.06 172 LEU A N 1
ATOM 1218 C CA . LEU A 1 172 ? 11.296 5.336 -10.723 1.00 86.06 172 LEU A CA 1
ATOM 1219 C C . LEU A 1 172 ? 12.785 5.607 -10.850 1.00 86.06 172 LEU A C 1
ATOM 1221 O O . LEU A 1 172 ? 13.216 6.188 -11.842 1.00 86.06 172 LEU A O 1
ATOM 1225 N N . ARG A 1 173 ? 13.570 5.147 -9.879 1.00 87.38 173 ARG A N 1
ATOM 1226 C CA . ARG A 1 173 ? 15.028 5.229 -9.931 1.00 87.38 173 ARG A CA 1
ATOM 1227 C C . ARG A 1 173 ? 15.611 3.868 -10.278 1.00 87.38 173 ARG A C 1
ATOM 1229 O O . ARG A 1 173 ? 15.333 2.880 -9.594 1.00 87.38 173 ARG A O 1
ATOM 1236 N N . PHE A 1 174 ? 16.428 3.826 -11.323 1.00 84.81 174 PHE A N 1
ATOM 1237 C CA . PHE A 1 174 ? 17.050 2.602 -11.810 1.00 84.81 174 PHE A CA 1
ATOM 1238 C C . PHE A 1 174 ? 18.444 2.492 -11.214 1.00 84.81 174 PHE A C 1
ATOM 1240 O O . PHE A 1 174 ? 19.253 3.406 -11.309 1.00 84.81 174 PHE A O 1
ATOM 1247 N N . THR A 1 175 ? 18.728 1.380 -10.550 1.00 82.19 175 THR A N 1
ATOM 1248 C CA . THR A 1 175 ? 20.061 1.092 -9.989 1.00 82.19 175 THR A CA 1
ATOM 1249 C C . THR A 1 175 ? 20.877 0.183 -10.901 1.00 82.19 175 THR A C 1
ATOM 1251 O O . THR A 1 175 ? 22.095 0.126 -10.785 1.00 82.19 175 THR A O 1
ATOM 1254 N N . GLU A 1 176 ? 20.211 -0.480 -11.842 1.00 85.81 176 GLU A N 1
ATOM 1255 C CA . GLU A 1 176 ? 20.790 -1.323 -12.879 1.00 85.81 176 GLU A CA 1
ATOM 1256 C C . GLU A 1 176 ? 20.241 -0.881 -14.236 1.00 85.81 176 GLU A C 1
ATOM 1258 O O . GLU A 1 176 ? 19.145 -0.323 -14.318 1.00 85.81 176 GLU A O 1
ATOM 1263 N N . GLY A 1 177 ? 20.993 -1.140 -15.307 1.00 84.88 177 GLY A N 1
ATOM 1264 C CA . GLY A 1 177 ? 20.521 -0.854 -16.657 1.00 84.88 177 GLY A CA 1
ATOM 1265 C C . GLY A 1 177 ? 19.320 -1.731 -17.010 1.00 84.88 177 GLY A C 1
ATOM 1266 O O . GLY A 1 177 ? 19.360 -2.948 -16.812 1.00 84.88 177 GLY A O 1
ATOM 1267 N N . GLN A 1 178 ? 18.258 -1.122 -17.533 1.00 90.38 178 GLN A N 1
ATOM 1268 C CA . GLN A 1 178 ? 17.007 -1.818 -17.819 1.00 90.38 178 GLN A CA 1
ATOM 1269 C C . GLN A 1 178 ? 16.341 -1.276 -19.079 1.00 90.38 178 GLN A C 1
ATOM 1271 O O . GLN A 1 178 ? 16.280 -0.066 -19.309 1.00 90.38 178 GLN A O 1
ATOM 1276 N N . ARG A 1 179 ? 15.793 -2.183 -19.891 1.00 90.38 179 ARG A N 1
ATOM 1277 C CA . ARG A 1 179 ? 14.951 -1.818 -21.027 1.00 90.38 179 ARG A CA 1
ATOM 1278 C C . ARG A 1 179 ? 13.491 -1.677 -20.594 1.00 90.38 179 ARG A C 1
ATOM 1280 O O . ARG A 1 179 ? 12.900 -2.614 -20.056 1.00 90.38 179 ARG A O 1
ATOM 1287 N N . VAL A 1 180 ? 12.896 -0.526 -20.892 1.00 90.31 180 VAL A N 1
ATOM 1288 C CA . VAL A 1 180 ? 11.477 -0.219 -20.673 1.00 90.31 180 VAL A CA 1
ATOM 1289 C C . VAL A 1 180 ? 10.805 -0.043 -22.029 1.00 90.31 180 VAL A C 1
ATOM 1291 O O . VAL A 1 180 ? 11.248 0.758 -22.841 1.00 90.31 180 VAL A O 1
ATOM 1294 N N . THR A 1 181 ? 9.748 -0.803 -22.305 1.00 91.69 181 THR A N 1
ATOM 1295 C CA . THR A 1 181 ? 8.959 -0.670 -23.542 1.00 91.69 181 THR A CA 1
ATOM 1296 C C . THR A 1 181 ? 7.661 0.066 -23.239 1.00 91.69 181 THR A C 1
ATOM 1298 O O . THR A 1 181 ? 6.904 -0.375 -22.374 1.00 91.69 181 THR A O 1
ATOM 1301 N N . ALA A 1 182 ? 7.381 1.159 -23.943 1.00 91.12 182 ALA A N 1
ATOM 1302 C CA . ALA A 1 182 ? 6.096 1.840 -23.868 1.00 91.12 182 ALA A CA 1
ATOM 1303 C C . ALA A 1 182 ? 5.028 0.993 -24.576 1.00 91.12 182 ALA A C 1
ATOM 1305 O O . ALA A 1 182 ? 5.241 0.493 -25.675 1.00 91.12 182 ALA A O 1
ATOM 1306 N N . LEU A 1 183 ? 3.870 0.803 -23.948 1.00 90.31 183 LEU A N 1
ATOM 1307 C CA . LEU A 1 183 ? 2.719 0.104 -24.542 1.00 90.31 183 LEU A CA 1
ATOM 1308 C C . LEU A 1 183 ? 1.568 1.053 -24.881 1.00 90.31 183 LEU A C 1
ATOM 1310 O O . LEU A 1 183 ? 0.565 0.634 -25.454 1.00 90.31 183 LEU A O 1
ATOM 1314 N N . ALA A 1 184 ? 1.697 2.313 -24.485 1.00 86.06 184 ALA A N 1
ATOM 1315 C CA . ALA A 1 184 ? 0.794 3.389 -24.829 1.00 86.06 184 ALA A CA 1
ATOM 1316 C C . ALA A 1 184 ? 1.617 4.642 -25.112 1.00 86.06 184 ALA A C 1
ATOM 1318 O O . ALA A 1 184 ? 2.656 4.863 -24.476 1.00 86.06 184 ALA A O 1
ATOM 1319 N N . ASP A 1 185 ? 1.111 5.449 -26.037 1.00 85.81 185 ASP A N 1
ATOM 1320 C CA . ASP A 1 185 ? 1.716 6.721 -26.394 1.00 85.81 185 ASP A CA 1
ATOM 1321 C C . ASP A 1 185 ? 1.757 7.632 -25.165 1.00 85.81 185 ASP A C 1
ATOM 1323 O O . ASP A 1 185 ? 0.772 7.768 -24.431 1.00 85.81 185 ASP A O 1
ATOM 1327 N N . GLY A 1 186 ? 2.908 8.247 -24.917 1.00 85.06 186 GLY A N 1
ATOM 1328 C CA . GLY A 1 186 ? 3.088 9.053 -23.719 1.00 85.06 186 GLY A CA 1
ATOM 1329 C C . GLY A 1 186 ? 4.378 9.853 -23.704 1.00 85.06 186 GLY A C 1
ATOM 1330 O O . GLY A 1 186 ? 5.286 9.650 -24.514 1.00 85.06 186 GLY A O 1
ATOM 1331 N N . VAL A 1 187 ? 4.442 10.781 -22.753 1.00 85.50 187 VAL A N 1
ATOM 1332 C CA . VAL A 1 187 ? 5.655 11.539 -22.451 1.00 85.50 187 VAL A CA 1
ATOM 1333 C C . VAL A 1 187 ? 6.350 10.880 -21.270 1.00 85.50 187 VAL A C 1
ATOM 1335 O O . VAL A 1 187 ? 5.759 10.696 -20.206 1.00 85.50 187 VAL A O 1
ATOM 1338 N N . TYR A 1 188 ? 7.612 10.538 -21.476 1.00 84.88 188 TYR A N 1
ATOM 1339 C CA . TYR A 1 188 ? 8.476 9.888 -20.509 1.00 84.88 188 TYR A CA 1
ATOM 1340 C C . TYR A 1 188 ? 9.639 10.824 -20.227 1.00 84.88 188 TYR A C 1
ATOM 1342 O O . TYR A 1 188 ? 10.414 11.157 -21.124 1.00 84.88 188 TYR A O 1
ATOM 1350 N N . ARG A 1 189 ? 9.750 11.286 -18.985 1.00 87.31 189 ARG A N 1
ATOM 1351 C CA . ARG A 1 189 ? 10.818 12.203 -18.594 1.00 87.31 189 ARG A CA 1
ATOM 1352 C C . ARG A 1 189 ? 11.920 11.413 -17.913 1.00 87.31 189 ARG A C 1
ATOM 1354 O O . ARG A 1 189 ? 11.676 10.783 -16.892 1.00 87.31 189 ARG A O 1
ATOM 1361 N N . VAL A 1 190 ? 13.117 11.471 -18.476 1.00 85.62 190 VAL A N 1
ATOM 1362 C CA . VAL A 1 190 ? 14.320 10.846 -17.934 1.00 85.62 190 VAL A CA 1
ATOM 1363 C C . VAL A 1 190 ? 15.209 11.931 -17.349 1.00 85.62 190 VAL A C 1
ATOM 1365 O O . VAL A 1 190 ? 15.460 12.946 -18.000 1.00 85.62 190 VAL A O 1
ATOM 1368 N N . VAL A 1 191 ? 15.670 11.738 -16.120 1.00 84.44 191 VAL A N 1
ATOM 1369 C CA . VAL A 1 191 ? 16.732 12.546 -15.520 1.00 84.44 191 VAL A CA 1
ATOM 1370 C C . VAL A 1 191 ? 17.999 11.701 -15.524 1.00 84.44 191 VAL A C 1
ATOM 1372 O O . VAL A 1 191 ? 18.115 10.741 -14.762 1.00 84.44 191 VAL A O 1
ATOM 1375 N N . GLU A 1 192 ? 18.918 12.050 -16.420 1.00 83.38 192 GLU A N 1
ATOM 1376 C CA . GLU A 1 192 ? 20.231 11.425 -16.559 1.00 83.38 192 GLU A CA 1
ATOM 1377 C C . GLU A 1 192 ? 21.188 12.079 -15.548 1.00 83.38 192 GLU A C 1
ATOM 1379 O O . GLU A 1 192 ? 21.467 13.282 -15.625 1.00 83.38 192 GLU A O 1
ATOM 1384 N N . HIS A 1 193 ? 21.685 11.294 -14.590 1.00 73.88 193 HIS A N 1
ATOM 1385 C CA . HIS A 1 193 ? 22.582 11.770 -13.525 1.00 73.88 193 HIS A CA 1
ATOM 1386 C C . HIS A 1 193 ? 24.081 11.629 -13.867 1.00 73.88 193 HIS A C 1
ATOM 1388 O O . HIS A 1 193 ? 24.928 11.955 -13.038 1.00 73.88 193 HIS A O 1
ATOM 1394 N N . ASP A 1 194 ? 24.418 11.192 -15.086 1.00 66.06 194 ASP A N 1
ATOM 1395 C CA . ASP A 1 194 ? 25.801 10.988 -15.563 1.00 66.06 194 ASP A CA 1
ATOM 1396 C C . ASP A 1 194 ? 26.602 12.300 -15.728 1.00 66.06 194 ASP A C 1
ATOM 1398 O O . ASP A 1 194 ? 27.833 12.282 -15.764 1.00 66.06 194 ASP A O 1
ATOM 1402 N N . ALA A 1 195 ? 25.927 13.449 -15.836 1.00 59.88 195 ALA A N 1
ATOM 1403 C CA . ALA A 1 195 ? 26.545 14.761 -16.031 1.00 59.88 195 ALA A CA 1
ATOM 1404 C C . ALA A 1 195 ? 26.233 15.711 -14.864 1.00 59.88 195 ALA A C 1
ATOM 1406 O O . ALA A 1 195 ? 25.141 15.689 -14.300 1.00 59.88 195 ALA A O 1
ATOM 1407 N N . ALA A 1 196 ? 27.189 16.582 -14.528 1.00 68.25 196 ALA A N 1
ATOM 1408 C CA . ALA A 1 196 ? 26.967 17.728 -13.651 1.00 68.25 196 ALA A CA 1
ATOM 1409 C C . ALA A 1 196 ? 26.912 19.001 -14.517 1.00 68.25 196 ALA A C 1
ATOM 1411 O O . ALA A 1 196 ? 27.949 19.384 -15.066 1.00 68.25 196 ALA A O 1
ATOM 1412 N N . PRO A 1 197 ? 25.751 19.674 -14.658 1.00 74.69 197 PRO A N 1
ATOM 1413 C CA . PRO A 1 197 ? 24.446 19.418 -14.025 1.00 74.69 197 PRO A CA 1
ATOM 1414 C C . PRO A 1 197 ? 23.645 18.251 -14.655 1.00 74.69 197 PRO A C 1
ATOM 1416 O O . PRO A 1 197 ? 23.858 17.943 -15.831 1.00 74.69 197 PRO A O 1
ATOM 1419 N N . PRO A 1 198 ? 22.703 17.629 -13.906 1.00 78.44 198 PRO A N 1
ATOM 1420 C CA . PRO A 1 198 ? 21.891 16.516 -14.400 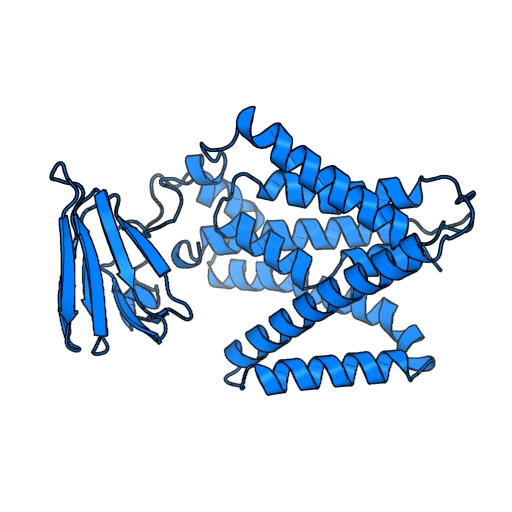1.00 78.44 198 PRO A CA 1
ATOM 1421 C C . PRO A 1 198 ? 21.071 16.933 -15.620 1.00 78.44 198 PRO A C 1
ATOM 1423 O O . PRO A 1 198 ? 20.471 18.012 -15.654 1.00 78.44 198 PRO A O 1
ATOM 1426 N N . THR A 1 199 ? 21.040 16.065 -16.630 1.00 81.38 199 THR A N 1
ATOM 1427 C CA . THR A 1 199 ? 20.369 16.357 -17.898 1.00 81.38 199 THR A CA 1
ATOM 1428 C C . THR A 1 199 ? 18.961 15.786 -17.874 1.00 81.38 199 THR A C 1
ATOM 1430 O O . THR A 1 199 ? 18.756 14.586 -17.722 1.00 81.38 199 THR A O 1
ATOM 1433 N N . VAL A 1 200 ? 17.968 16.653 -18.049 1.00 85.69 200 VAL A N 1
ATOM 1434 C CA . VAL A 1 200 ? 16.570 16.238 -18.170 1.00 85.69 200 VAL A CA 1
ATOM 1435 C C . VAL A 1 200 ? 16.236 16.064 -19.645 1.00 85.69 200 VAL A C 1
ATOM 1437 O O . VAL A 1 200 ? 16.341 17.017 -20.417 1.00 85.69 200 VAL A O 1
ATOM 1440 N N . ARG A 1 201 ? 15.796 14.867 -20.035 1.00 84.62 201 ARG A N 1
ATOM 1441 C CA . ARG A 1 201 ? 15.326 14.570 -21.390 1.00 84.62 201 ARG A CA 1
ATOM 1442 C C . ARG A 1 201 ? 13.888 14.094 -21.368 1.00 84.62 201 ARG A C 1
ATOM 1444 O O . ARG A 1 201 ? 13.541 13.148 -20.669 1.00 84.62 201 ARG A O 1
ATOM 1451 N N . GLU A 1 202 ? 13.052 14.742 -22.162 1.00 88.56 202 GLU A N 1
ATOM 1452 C CA . GLU A 1 202 ? 11.672 14.320 -22.369 1.00 88.56 202 GLU A CA 1
ATOM 1453 C C . GLU A 1 202 ? 11.573 13.548 -23.680 1.00 88.56 202 GLU A C 1
ATOM 1455 O O . GLU A 1 202 ? 11.855 14.072 -24.757 1.00 88.56 202 GLU A O 1
ATOM 1460 N N . TRP A 1 203 ? 11.167 12.290 -23.576 1.00 85.75 203 TRP A N 1
ATOM 1461 C CA . TRP A 1 203 ? 10.954 11.395 -24.698 1.00 85.75 203 TRP A CA 1
ATOM 1462 C C . TRP A 1 203 ? 9.461 11.256 -24.952 1.00 85.75 203 TRP A C 1
ATOM 1464 O O . TRP A 1 203 ? 8.685 10.949 -24.047 1.00 85.75 203 TRP A O 1
ATOM 1474 N N . ARG A 1 204 ? 9.047 11.461 -26.201 1.00 86.06 204 ARG A N 1
ATOM 1475 C CA . ARG A 1 204 ? 7.712 11.078 -26.665 1.00 86.06 204 ARG A CA 1
ATOM 1476 C C . ARG A 1 204 ? 7.839 9.694 -27.269 1.00 86.06 204 ARG A C 1
ATOM 1478 O O . ARG A 1 204 ? 8.437 9.562 -28.330 1.00 86.06 204 ARG A O 1
ATOM 1485 N N . LEU A 1 205 ? 7.343 8.692 -26.556 1.00 88.38 205 LEU A N 1
ATOM 1486 C CA . LEU A 1 205 ? 7.405 7.301 -26.992 1.00 88.38 205 LEU A CA 1
ATOM 1487 C C . LEU A 1 205 ? 6.029 6.891 -27.502 1.00 88.38 205 LEU A C 1
ATOM 1489 O O . LEU A 1 205 ? 5.024 7.159 -26.836 1.00 88.38 205 LEU A O 1
ATOM 1493 N N . ALA A 1 206 ? 6.002 6.251 -28.664 1.00 88.12 206 ALA A N 1
ATOM 1494 C CA . ALA A 1 206 ? 4.831 5.565 -29.179 1.00 88.12 206 ALA A CA 1
ATOM 1495 C C . ALA A 1 206 ? 4.734 4.148 -28.595 1.00 88.12 206 ALA A C 1
ATOM 1497 O O . ALA A 1 206 ? 5.700 3.591 -28.061 1.00 88.12 206 ALA A O 1
ATOM 1498 N N . ALA A 1 207 ? 3.561 3.532 -28.705 1.00 87.38 207 ALA A N 1
ATOM 1499 C CA . ALA A 1 207 ? 3.388 2.129 -28.357 1.00 87.38 207 ALA A CA 1
ATOM 1500 C C . ALA A 1 207 ? 4.356 1.236 -29.163 1.00 87.38 207 ALA A C 1
ATOM 1502 O O . ALA A 1 207 ? 4.353 1.226 -30.391 1.00 87.38 207 ALA A O 1
ATOM 1503 N N . GLY A 1 208 ? 5.169 0.453 -28.454 1.00 87.19 208 GLY A N 1
ATOM 1504 C CA . GLY A 1 208 ? 6.208 -0.413 -29.010 1.00 87.19 208 GLY A CA 1
ATOM 1505 C C . GLY A 1 208 ? 7.621 0.168 -28.922 1.00 87.19 208 GLY A C 1
ATOM 1506 O O . GLY A 1 208 ? 8.581 -0.606 -28.977 1.00 87.19 208 GLY A O 1
ATOM 1507 N N . ASP A 1 209 ? 7.765 1.479 -28.711 1.00 90.56 209 ASP A N 1
ATOM 1508 C CA . ASP A 1 209 ? 9.075 2.100 -28.544 1.00 90.56 209 ASP A CA 1
ATOM 1509 C C . ASP A 1 209 ? 9.727 1.637 -27.242 1.00 90.56 209 ASP A C 1
ATOM 1511 O O . ASP A 1 209 ? 9.083 1.487 -26.198 1.00 90.56 209 ASP A O 1
ATOM 1515 N N . ALA A 1 210 ? 11.037 1.406 -27.301 1.00 89.12 210 ALA A N 1
ATOM 1516 C CA . ALA A 1 210 ? 11.813 0.988 -26.149 1.00 89.12 210 ALA A CA 1
ATOM 1517 C C . ALA A 1 210 ? 12.843 2.043 -25.761 1.00 89.12 210 ALA A C 1
ATOM 1519 O O . ALA A 1 210 ? 13.593 2.544 -26.595 1.00 89.12 210 ALA A O 1
ATOM 1520 N N . LEU A 1 211 ? 12.908 2.301 -24.464 1.00 89.38 211 LEU A N 1
ATOM 1521 C CA . LEU A 1 211 ? 13.867 3.168 -23.816 1.00 89.38 211 LEU A CA 1
ATOM 1522 C C . LEU A 1 211 ? 14.827 2.303 -22.998 1.00 89.38 211 LEU A C 1
ATOM 1524 O O . LEU A 1 211 ? 14.400 1.503 -22.164 1.00 89.38 211 LEU A O 1
ATOM 1528 N N . THR A 1 212 ? 16.123 2.450 -23.246 1.00 89.06 212 THR A N 1
ATOM 1529 C CA . THR A 1 212 ? 17.160 1.782 -22.455 1.00 89.06 212 THR A CA 1
ATOM 1530 C C . THR A 1 212 ? 17.672 2.763 -21.417 1.00 89.06 212 THR A C 1
ATOM 1532 O O . THR A 1 212 ? 18.267 3.777 -21.775 1.00 89.06 212 THR A O 1
ATOM 1535 N N . LEU A 1 213 ? 17.429 2.455 -20.149 1.00 88.00 213 LEU A N 1
ATOM 1536 C CA . LEU A 1 213 ? 17.845 3.267 -19.013 1.00 88.00 213 LEU A CA 1
ATOM 1537 C C . LEU A 1 213 ? 19.160 2.745 -18.452 1.00 88.00 213 LEU A C 1
ATOM 1539 O O . LEU A 1 213 ? 19.414 1.535 -18.468 1.00 88.00 213 LEU A O 1
ATOM 1543 N N . ARG A 1 214 ? 19.996 3.659 -17.969 1.00 87.62 214 ARG A N 1
ATOM 1544 C CA . ARG A 1 214 ? 21.282 3.355 -17.347 1.00 87.62 214 ARG A CA 1
ATOM 1545 C C . ARG A 1 214 ? 21.151 3.298 -15.823 1.00 87.62 214 ARG A C 1
ATOM 1547 O O . ARG A 1 214 ? 20.196 3.832 -15.255 1.00 87.62 214 ARG A O 1
ATOM 1554 N N . PRO A 1 215 ? 22.113 2.658 -15.137 1.00 86.00 215 PRO A N 1
ATOM 1555 C CA . PRO A 1 215 ? 22.235 2.777 -13.690 1.00 86.00 215 PRO A CA 1
ATOM 1556 C C . PRO A 1 215 ? 22.318 4.249 -13.265 1.00 86.00 215 PRO A C 1
ATOM 1558 O O . PRO A 1 215 ? 23.159 4.984 -13.765 1.00 86.00 215 PRO A O 1
ATOM 1561 N N . GLY A 1 216 ? 21.476 4.667 -12.324 1.00 82.44 216 GLY A N 1
ATOM 1562 C CA . GLY A 1 216 ? 21.420 6.034 -11.801 1.00 82.44 216 GLY A CA 1
ATOM 1563 C C . GLY A 1 216 ? 20.353 6.927 -12.441 1.00 82.44 216 GLY A C 1
ATOM 1564 O O . GLY A 1 216 ? 20.032 7.965 -11.860 1.00 82.44 216 GLY A O 1
ATOM 1565 N N . ASP A 1 217 ? 19.765 6.521 -13.568 1.00 88.25 217 ASP A N 1
ATOM 1566 C CA . ASP A 1 217 ? 18.718 7.298 -14.231 1.00 88.25 217 ASP A CA 1
ATOM 1567 C C . ASP A 1 217 ? 17.407 7.278 -13.434 1.00 88.25 217 ASP A C 1
ATOM 1569 O O . ASP A 1 217 ? 17.036 6.280 -12.801 1.00 88.25 217 ASP A O 1
ATOM 1573 N N . GLU A 1 218 ? 16.666 8.383 -13.506 1.00 89.19 218 GLU A N 1
ATOM 1574 C CA . GLU A 1 218 ? 15.297 8.460 -13.000 1.00 89.19 218 GLU A CA 1
ATOM 1575 C C . GLU A 1 218 ? 14.306 8.591 -14.152 1.00 89.19 218 GLU A C 1
ATOM 1577 O O . GLU A 1 218 ? 14.457 9.453 -15.012 1.00 89.19 218 GLU A O 1
ATOM 1582 N N . LEU A 1 219 ? 13.263 7.764 -14.151 1.00 88.88 219 LEU A N 1
ATOM 1583 C CA . LEU A 1 219 ? 12.151 7.837 -15.090 1.00 88.88 219 LEU A CA 1
ATOM 1584 C C . LEU A 1 219 ? 10.913 8.360 -14.366 1.00 88.88 219 LEU A C 1
ATOM 1586 O O . LEU A 1 219 ? 10.336 7.668 -13.530 1.00 88.88 219 LEU A O 1
ATOM 1590 N N . SER A 1 220 ? 10.457 9.552 -14.723 1.00 89.06 220 SER A N 1
ATOM 1591 C CA . SER A 1 220 ? 9.128 10.034 -14.365 1.00 89.06 220 SER A CA 1
ATOM 1592 C C . SER A 1 220 ? 8.121 9.631 -15.437 1.00 89.06 220 SER A C 1
ATOM 1594 O O . SER A 1 220 ? 8.255 9.986 -16.611 1.00 89.06 220 SER A O 1
ATOM 1596 N N . VAL A 1 221 ? 7.089 8.918 -14.999 1.00 87.44 221 VAL A N 1
ATOM 1597 C CA . VAL A 1 221 ? 6.001 8.418 -15.833 1.00 87.44 221 VAL A CA 1
ATOM 1598 C C . VAL A 1 221 ? 4.689 9.048 -15.375 1.00 87.44 221 VAL A C 1
ATOM 1600 O O . VAL A 1 221 ? 4.387 9.074 -14.180 1.00 87.44 221 VAL A O 1
ATOM 1603 N N . GLU A 1 222 ? 3.907 9.568 -16.320 1.00 86.88 222 GLU A N 1
ATOM 1604 C CA . GLU A 1 222 ? 2.599 10.158 -16.033 1.00 86.88 222 GLU A CA 1
ATOM 1605 C C . GLU A 1 222 ? 1.532 9.100 -15.712 1.00 86.88 222 GLU A C 1
ATOM 1607 O O . GLU A 1 222 ? 1.624 7.929 -16.095 1.00 86.88 222 GLU A O 1
ATOM 1612 N N . ALA A 1 223 ? 0.489 9.526 -14.997 1.00 84.75 223 ALA A N 1
ATOM 1613 C CA . ALA A 1 223 ? -0.625 8.649 -14.655 1.00 84.75 223 ALA A CA 1
ATOM 1614 C C . ALA A 1 223 ? -1.311 8.109 -15.924 1.00 84.75 223 ALA A C 1
ATOM 1616 O O . ALA A 1 223 ? -1.613 8.853 -16.853 1.00 84.75 223 ALA A O 1
ATOM 1617 N N . GLY A 1 224 ? -1.599 6.809 -15.946 1.00 82.44 224 GLY A N 1
ATOM 1618 C CA . GLY A 1 224 ? -2.257 6.124 -17.059 1.00 82.44 224 GLY A CA 1
ATOM 1619 C C . GLY A 1 224 ? -1.309 5.562 -18.119 1.00 82.44 224 GLY A C 1
ATOM 1620 O O . GLY A 1 224 ? -1.752 4.735 -18.918 1.00 82.44 224 GLY A O 1
ATOM 1621 N N . ALA A 1 225 ? -0.023 5.924 -18.104 1.00 85.06 225 ALA A N 1
ATOM 1622 C CA . ALA A 1 225 ? 0.955 5.339 -19.013 1.00 85.06 225 ALA A CA 1
ATOM 1623 C C . ALA A 1 225 ? 1.119 3.838 -18.745 1.00 85.06 225 ALA A C 1
ATOM 1625 O O . ALA A 1 225 ? 1.137 3.392 -17.592 1.00 85.06 225 ALA A O 1
ATOM 1626 N N . ARG A 1 226 ? 1.243 3.063 -19.826 1.00 89.19 226 ARG A N 1
ATOM 1627 C CA . ARG A 1 226 ? 1.465 1.618 -19.778 1.00 89.19 226 ARG A CA 1
ATOM 1628 C C . ARG A 1 226 ? 2.864 1.281 -20.237 1.00 89.19 226 ARG A C 1
ATOM 1630 O O . ARG A 1 226 ? 3.259 1.681 -21.330 1.00 89.19 226 ARG A O 1
ATOM 1637 N N . VAL A 1 227 ? 3.568 0.492 -19.437 1.00 91.06 227 VAL A N 1
ATOM 1638 C CA . VAL A 1 227 ? 4.935 0.071 -19.742 1.00 91.06 227 VAL A CA 1
ATOM 1639 C C . VAL A 1 227 ? 5.125 -1.417 -19.504 1.00 91.06 227 VAL A C 1
ATOM 1641 O O . VAL A 1 227 ? 4.411 -2.045 -18.718 1.00 91.06 227 VAL A O 1
ATOM 1644 N N . ARG A 1 228 ? 6.130 -1.964 -20.181 1.00 92.75 228 ARG A N 1
ATOM 1645 C CA . ARG A 1 228 ? 6.625 -3.320 -19.991 1.00 92.75 228 ARG A CA 1
ATOM 1646 C C . ARG A 1 228 ? 8.105 -3.293 -19.642 1.00 92.75 228 ARG A C 1
ATOM 1648 O O . ARG A 1 228 ? 8.888 -2.640 -20.334 1.00 92.75 228 ARG A O 1
ATOM 1655 N N . PHE A 1 229 ? 8.472 -4.027 -18.603 1.00 92.06 229 PHE A N 1
ATOM 1656 C CA . PHE A 1 229 ? 9.843 -4.138 -18.116 1.00 92.06 229 PHE A CA 1
ATOM 1657 C C . PHE A 1 229 ? 10.509 -5.434 -18.587 1.00 92.06 229 PHE A C 1
ATOM 1659 O O . PHE A 1 229 ? 9.846 -6.415 -18.925 1.00 92.06 229 PHE A O 1
ATOM 1666 N N . GLU A 1 230 ? 11.839 -5.434 -18.602 1.00 91.12 230 GLU A N 1
ATOM 1667 C CA . GLU A 1 230 ? 12.652 -6.627 -18.847 1.00 91.12 230 GLU A CA 1
ATOM 1668 C C . GLU A 1 230 ? 12.617 -7.588 -17.643 1.00 91.12 230 GLU A C 1
ATOM 1670 O O . GLU A 1 230 ? 12.770 -7.162 -16.494 1.00 91.12 230 GLU A O 1
ATOM 1675 N N . ALA A 1 231 ? 12.429 -8.884 -17.913 1.00 89.44 231 ALA A N 1
ATOM 1676 C CA . ALA A 1 231 ? 12.437 -9.943 -16.903 1.00 89.44 231 ALA A CA 1
ATOM 1677 C C . ALA A 1 231 ? 13.824 -10.115 -16.268 1.00 89.44 231 ALA A C 1
ATOM 1679 O O . ALA A 1 231 ? 14.843 -9.868 -16.909 1.00 89.44 231 ALA A O 1
ATOM 1680 N N . GLY A 1 232 ? 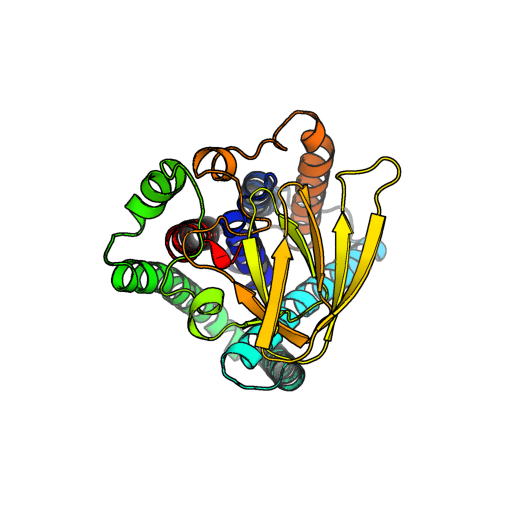13.878 -10.574 -15.017 1.00 85.31 232 GLY A N 1
ATOM 1681 C CA . GLY A 1 232 ? 15.138 -10.889 -14.334 1.00 85.31 232 GLY A CA 1
ATOM 1682 C C . GLY A 1 232 ? 15.972 -9.670 -13.926 1.00 85.31 232 GLY A C 1
ATOM 1683 O O . GLY A 1 232 ? 16.972 -9.835 -13.232 1.00 85.31 232 GLY A O 1
ATOM 1684 N N . ARG A 1 233 ? 15.551 -8.455 -14.296 1.00 89.75 233 ARG A N 1
ATOM 1685 C CA . ARG A 1 233 ? 16.133 -7.193 -13.825 1.00 89.75 233 ARG A CA 1
ATOM 1686 C C . ARG A 1 233 ? 15.535 -6.774 -12.493 1.00 89.75 233 ARG A C 1
ATOM 1688 O O . ARG A 1 233 ? 14.409 -7.157 -12.163 1.00 89.75 233 ARG A O 1
ATOM 1695 N N . ARG A 1 234 ? 16.293 -5.989 -11.731 1.00 88.06 234 ARG A N 1
ATOM 1696 C CA . ARG A 1 234 ? 15.860 -5.463 -10.437 1.00 88.06 234 ARG A CA 1
ATOM 1697 C C . ARG A 1 234 ? 14.576 -4.637 -10.564 1.00 88.06 234 ARG A C 1
ATOM 1699 O O . ARG A 1 234 ? 14.399 -3.903 -11.533 1.00 88.06 234 ARG A O 1
ATOM 1706 N N . VAL A 1 235 ? 13.690 -4.761 -9.576 1.00 88.38 235 VAL A N 1
ATOM 1707 C CA . VAL A 1 235 ? 12.479 -3.934 -9.483 1.00 88.38 235 VAL A CA 1
ATOM 1708 C C . VAL A 1 235 ? 12.878 -2.508 -9.062 1.00 88.38 235 VAL A C 1
ATOM 1710 O O . VAL A 1 235 ? 13.495 -2.345 -8.005 1.00 88.38 235 VAL A O 1
ATOM 1713 N N . PRO A 1 236 ? 12.563 -1.467 -9.855 1.00 84.81 236 PRO A N 1
ATOM 1714 C CA . PRO A 1 236 ? 12.835 -0.080 -9.485 1.00 84.81 236 PRO A CA 1
ATOM 1715 C C . PRO A 1 236 ? 12.070 0.314 -8.219 1.00 84.81 236 PRO A C 1
ATOM 1717 O O . PRO A 1 236 ? 10.891 0.007 -8.095 1.00 84.81 236 PRO A O 1
ATOM 1720 N N . GLY A 1 237 ? 12.727 1.007 -7.288 1.00 80.56 237 GLY A N 1
ATOM 1721 C CA . GLY A 1 237 ? 12.120 1.428 -6.015 1.00 80.56 237 GLY A CA 1
ATOM 1722 C C . GLY A 1 237 ? 12.088 0.355 -4.919 1.00 80.56 237 GLY A C 1
ATOM 1723 O O . GLY A 1 237 ? 12.049 0.713 -3.745 1.00 80.56 237 GLY A O 1
ATOM 1724 N N . ALA A 1 238 ? 12.212 -0.931 -5.264 1.00 85.56 238 ALA A N 1
ATOM 1725 C CA . ALA A 1 238 ? 12.303 -2.004 -4.278 1.00 85.56 238 ALA A CA 1
ATOM 1726 C C . ALA A 1 238 ? 13.684 -2.040 -3.574 1.00 85.56 238 ALA A C 1
ATOM 1728 O O . ALA A 1 238 ? 14.707 -1.655 -4.174 1.00 85.56 238 ALA A O 1
ATOM 1729 N N . PRO A 1 239 ? 13.755 -2.566 -2.333 1.00 86.06 239 PRO A N 1
ATOM 1730 C CA . PRO A 1 239 ? 15.020 -2.802 -1.629 1.00 86.06 239 PRO A CA 1
ATOM 1731 C C . PRO A 1 239 ? 16.026 -3.596 -2.477 1.00 86.06 239 PRO A C 1
ATOM 1733 O O . PRO A 1 239 ? 15.631 -4.417 -3.310 1.00 86.06 239 PRO A O 1
ATOM 1736 N N . ALA A 1 240 ? 17.335 -3.369 -2.305 1.00 86.50 240 ALA A N 1
ATOM 1737 C CA . ALA A 1 240 ? 18.333 -4.018 -3.167 1.00 86.50 240 ALA A CA 1
ATOM 1738 C C . ALA A 1 240 ? 18.427 -5.514 -2.953 1.00 86.50 240 ALA A C 1
ATOM 1740 O O . ALA A 1 240 ? 18.681 -6.262 -3.894 1.00 86.50 240 ALA A O 1
ATOM 1741 N N . SER A 1 241 ? 18.177 -5.940 -1.725 1.00 90.25 241 SER A N 1
ATOM 1742 C CA . SER A 1 241 ? 18.224 -7.329 -1.317 1.00 90.25 241 SER A CA 1
ATOM 1743 C C . SER A 1 241 ? 17.160 -7.602 -0.264 1.00 90.25 241 SER A C 1
ATOM 1745 O O . SER A 1 241 ? 16.564 -6.690 0.315 1.00 90.25 241 SER A O 1
ATOM 1747 N N . GLY A 1 242 ? 16.966 -8.884 0.030 1.00 88.56 242 GLY A N 1
ATOM 1748 C CA . GLY A 1 242 ? 16.196 -9.320 1.184 1.00 88.56 242 GLY A CA 1
ATOM 1749 C C . GLY A 1 242 ? 16.730 -8.782 2.508 1.00 88.56 242 GLY A C 1
ATOM 1750 O O . GLY A 1 242 ? 15.946 -8.516 3.416 1.00 88.56 242 GLY A O 1
ATOM 1751 N N . VAL A 1 243 ? 18.049 -8.590 2.610 1.00 90.38 243 VAL A N 1
ATOM 1752 C CA . VAL A 1 243 ? 18.690 -8.040 3.809 1.00 90.38 243 VAL A CA 1
ATOM 1753 C C . VAL A 1 243 ? 18.327 -6.571 3.976 1.00 90.38 243 VAL A C 1
ATOM 1755 O O . VAL A 1 243 ? 17.903 -6.196 5.058 1.00 90.38 243 VAL A O 1
ATOM 1758 N N . GLU A 1 244 ? 18.400 -5.764 2.914 1.00 89.00 244 GLU A N 1
ATOM 1759 C CA . GLU A 1 244 ? 17.959 -4.361 2.972 1.00 89.00 244 GLU A CA 1
ATOM 1760 C C . GLU A 1 244 ? 16.454 -4.228 3.210 1.00 89.00 244 GLU A C 1
ATOM 1762 O O . GLU A 1 244 ? 16.012 -3.294 3.863 1.00 89.00 244 GLU A O 1
ATOM 1767 N N . TRP A 1 245 ? 15.642 -5.156 2.704 1.00 90.56 245 TRP A N 1
ATOM 1768 C CA . TRP A 1 245 ? 14.217 -5.183 3.034 1.00 90.56 245 TRP A CA 1
ATOM 1769 C C . TRP A 1 245 ? 13.992 -5.463 4.531 1.00 90.56 245 TRP A C 1
ATOM 1771 O O . TRP A 1 245 ? 13.189 -4.799 5.191 1.00 90.56 245 TRP A O 1
ATOM 1781 N N . ALA A 1 246 ? 14.711 -6.447 5.079 1.00 86.75 246 ALA A N 1
ATOM 1782 C CA . ALA A 1 246 ? 14.597 -6.831 6.481 1.00 86.75 246 ALA A CA 1
ATOM 1783 C C . ALA A 1 246 ? 15.174 -5.756 7.408 1.00 86.75 246 ALA A C 1
ATOM 1785 O O . ALA A 1 246 ? 14.613 -5.530 8.482 1.00 86.75 246 ALA A O 1
ATOM 1786 N N . ASP A 1 247 ? 16.248 -5.089 6.984 1.00 85.56 247 ASP A N 1
ATOM 1787 C CA . ASP A 1 247 ? 16.952 -4.022 7.684 1.00 85.56 247 ASP A CA 1
ATOM 1788 C C . ASP A 1 247 ? 17.190 -2.808 6.779 1.00 85.56 247 ASP A C 1
ATOM 1790 O O . ASP A 1 247 ? 18.255 -2.623 6.190 1.00 85.56 247 ASP A O 1
ATOM 1794 N N . ALA A 1 248 ? 16.142 -1.991 6.644 1.00 84.06 248 ALA A N 1
ATOM 1795 C CA . ALA A 1 248 ? 16.164 -0.828 5.770 1.00 84.06 248 ALA A CA 1
ATOM 1796 C C . ALA A 1 248 ? 17.280 0.149 6.181 1.00 84.06 248 ALA A C 1
ATOM 1798 O O . ALA A 1 248 ? 17.312 0.563 7.340 1.00 84.06 248 ALA A O 1
ATOM 1799 N N . PRO A 1 249 ? 18.131 0.613 5.246 1.00 79.12 249 PRO A N 1
ATOM 1800 C CA . PRO A 1 249 ? 19.287 1.459 5.562 1.00 79.12 249 PRO A CA 1
ATOM 1801 C C . PRO A 1 249 ? 18.905 2.825 6.147 1.00 79.12 249 PRO A C 1
ATOM 1803 O O . PRO A 1 249 ? 19.715 3.469 6.804 1.00 79.12 249 PRO A O 1
ATOM 1806 N N . ALA A 1 250 ? 17.660 3.268 5.944 1.00 79.44 250 ALA A N 1
ATOM 1807 C CA . ALA A 1 250 ? 17.126 4.470 6.578 1.00 79.44 250 ALA A CA 1
ATOM 1808 C C . ALA A 1 250 ? 16.836 4.289 8.084 1.00 79.44 250 ALA A C 1
ATOM 1810 O O . ALA A 1 250 ? 16.541 5.270 8.767 1.00 79.44 250 ALA A O 1
ATOM 1811 N N . ARG A 1 251 ? 16.908 3.062 8.625 1.00 80.00 251 ARG A N 1
ATOM 1812 C CA . ARG A 1 251 ? 16.773 2.817 10.064 1.00 80.00 251 ARG A CA 1
ATOM 1813 C C . ARG A 1 251 ? 18.018 3.303 10.787 1.00 80.00 251 ARG A C 1
ATOM 1815 O O . ARG A 1 251 ? 19.113 2.779 10.627 1.00 80.00 251 ARG A O 1
ATOM 1822 N N . GLY A 1 252 ? 17.818 4.292 11.643 1.00 80.62 252 GLY A N 1
ATOM 1823 C CA . GLY A 1 252 ? 18.880 4.895 12.427 1.00 80.62 252 GLY A CA 1
ATOM 1824 C C . GLY A 1 252 ? 18.336 5.933 13.404 1.00 80.62 252 GLY A C 1
ATOM 1825 O O . GLY A 1 252 ? 17.119 6.134 13.483 1.00 80.62 252 GLY A O 1
ATOM 1826 N N . PRO A 1 253 ? 19.219 6.609 14.155 1.00 81.62 253 PRO A N 1
ATOM 1827 C CA . PRO A 1 253 ? 18.820 7.624 15.128 1.00 81.62 253 PRO A CA 1
ATOM 1828 C C . PRO A 1 253 ? 18.023 8.775 14.493 1.00 81.62 253 PRO A C 1
ATOM 1830 O O . PRO A 1 253 ? 17.123 9.314 15.134 1.00 81.62 253 PRO A O 1
ATOM 1833 N N . ASP A 1 254 ? 18.267 9.086 13.218 1.00 83.44 254 ASP A N 1
ATOM 1834 C CA . ASP A 1 254 ? 17.581 10.155 12.480 1.00 83.44 254 ASP A CA 1
ATOM 1835 C C . ASP A 1 254 ? 16.078 9.896 12.287 1.00 83.44 254 ASP A C 1
ATOM 1837 O O . ASP A 1 254 ? 15.295 10.830 12.118 1.00 83.44 254 ASP A O 1
ATOM 1841 N N . MET A 1 255 ? 15.643 8.635 12.372 1.00 82.62 255 MET A N 1
ATOM 1842 C CA . MET A 1 255 ? 14.226 8.272 12.338 1.00 82.62 255 MET A CA 1
ATOM 1843 C C . MET A 1 255 ? 13.511 8.454 13.679 1.00 82.62 255 MET A C 1
ATOM 1845 O O . MET A 1 255 ? 12.278 8.483 13.700 1.00 82.62 255 MET A O 1
ATOM 1849 N N . LEU A 1 256 ? 14.238 8.564 14.798 1.00 82.88 256 LEU A N 1
ATOM 1850 C CA . LEU A 1 256 ? 13.636 8.627 16.134 1.00 82.88 256 LEU A CA 1
ATOM 1851 C C . LEU A 1 256 ? 12.611 9.760 16.283 1.00 82.88 256 LEU A C 1
ATOM 1853 O O . LEU A 1 256 ? 11.540 9.489 16.827 1.00 82.88 256 LEU A O 1
ATOM 1857 N N . PRO A 1 257 ? 12.845 10.992 15.785 1.00 85.56 257 PRO A N 1
ATOM 1858 C CA . PRO A 1 257 ? 11.857 12.062 15.894 1.00 85.56 257 PRO A CA 1
ATOM 1859 C C . PRO A 1 257 ? 10.543 11.727 15.178 1.00 85.56 257 PRO A C 1
ATOM 1861 O O . PRO A 1 257 ? 9.466 11.922 15.741 1.00 85.56 257 PRO A O 1
ATOM 1864 N N . ALA A 1 258 ? 10.618 11.176 13.962 1.00 82.75 258 ALA A N 1
ATOM 1865 C CA . ALA A 1 258 ? 9.441 10.789 13.186 1.00 82.75 258 ALA A CA 1
ATOM 1866 C C . ALA A 1 258 ? 8.702 9.609 13.835 1.00 82.75 258 ALA A C 1
ATOM 1868 O O . ALA A 1 258 ? 7.478 9.641 13.971 1.00 82.75 258 ALA A O 1
ATOM 1869 N N . ALA A 1 259 ? 9.444 8.602 14.302 1.00 82.62 259 ALA A N 1
ATOM 1870 C CA . ALA A 1 259 ? 8.896 7.444 15.000 1.00 82.62 259 ALA A CA 1
ATOM 1871 C C . ALA A 1 259 ? 8.191 7.837 16.309 1.00 82.62 259 ALA A C 1
ATOM 1873 O O . ALA A 1 259 ? 7.067 7.402 16.565 1.00 82.62 259 ALA A O 1
ATOM 1874 N N . LEU A 1 260 ? 8.809 8.707 17.115 1.00 82.94 260 LEU A N 1
ATOM 1875 C CA . LEU A 1 260 ? 8.210 9.243 18.338 1.00 82.94 260 LEU A CA 1
ATOM 1876 C C . LEU A 1 260 ? 6.983 10.102 18.027 1.00 82.94 260 LEU A C 1
ATOM 1878 O O . LEU A 1 260 ? 5.963 9.955 18.694 1.00 82.94 260 LEU A O 1
ATOM 1882 N N . GLY A 1 261 ? 7.043 10.948 16.995 1.00 81.38 261 GLY A N 1
ATOM 1883 C CA . GLY A 1 261 ? 5.902 11.742 16.540 1.00 81.38 261 GLY A CA 1
ATOM 1884 C C . GLY A 1 261 ? 4.711 10.872 16.129 1.00 81.38 261 GLY A C 1
ATOM 1885 O O . GLY A 1 261 ? 3.581 11.134 16.547 1.00 81.38 261 GLY A O 1
ATOM 1886 N N . ALA A 1 262 ? 4.958 9.792 15.384 1.00 81.56 262 ALA A N 1
ATOM 1887 C CA . ALA A 1 262 ? 3.935 8.815 15.023 1.00 81.56 262 ALA A CA 1
ATOM 1888 C C . ALA A 1 262 ? 3.370 8.108 16.263 1.00 81.56 262 ALA A C 1
ATOM 1890 O O . ALA A 1 262 ? 2.154 8.021 16.422 1.00 81.56 262 ALA A O 1
ATOM 1891 N N . LEU A 1 263 ? 4.229 7.670 17.185 1.00 81.00 263 LEU A N 1
ATOM 1892 C CA . LEU A 1 263 ? 3.813 6.992 18.412 1.00 81.00 263 LEU A CA 1
ATOM 1893 C C . LEU A 1 263 ? 2.971 7.902 19.312 1.00 81.00 263 LEU A C 1
ATOM 1895 O O . LEU A 1 263 ? 1.908 7.490 19.768 1.00 81.00 263 LEU A O 1
ATOM 1899 N N . VAL A 1 264 ? 3.388 9.153 19.520 1.00 81.69 264 VAL A N 1
ATOM 1900 C CA . VAL A 1 264 ? 2.629 10.154 20.286 1.00 81.69 264 VAL A CA 1
ATOM 1901 C C . VAL A 1 264 ? 1.285 10.436 19.623 1.00 81.69 264 VAL A C 1
ATOM 1903 O O . VAL A 1 264 ? 0.272 10.521 20.314 1.00 81.69 264 VAL A O 1
ATOM 1906 N N . THR A 1 265 ? 1.251 10.522 18.293 1.00 81.69 265 THR A N 1
ATOM 1907 C CA . THR A 1 265 ? 0.013 10.738 17.534 1.00 81.69 265 THR A CA 1
ATOM 1908 C C . THR A 1 265 ? -0.942 9.556 17.689 1.00 81.69 265 THR A C 1
ATOM 1910 O O . THR A 1 265 ? -2.121 9.754 17.976 1.00 81.69 265 THR A O 1
ATOM 1913 N N . LEU A 1 266 ? -0.442 8.323 17.568 1.00 80.38 266 LEU A N 1
ATOM 1914 C CA . LEU A 1 266 ? -1.236 7.103 17.722 1.00 80.38 266 LEU A CA 1
ATOM 1915 C C . LEU A 1 266 ? -1.743 6.939 19.159 1.00 80.38 266 LEU A C 1
ATOM 1917 O O . LEU A 1 266 ? -2.926 6.676 19.364 1.00 80.38 266 LEU A O 1
ATOM 1921 N N . VAL A 1 267 ? -0.887 7.154 20.160 1.00 80.19 267 VAL A N 1
ATOM 1922 C CA . VAL A 1 267 ? -1.269 7.099 21.580 1.00 80.19 267 VAL A CA 1
ATOM 1923 C C . VAL A 1 267 ? -2.271 8.206 21.918 1.00 80.19 267 VAL A C 1
ATOM 1925 O O . VAL A 1 267 ? -3.290 7.936 22.550 1.00 80.19 267 VAL A O 1
ATOM 1928 N N . GLY A 1 268 ? -2.037 9.438 21.462 1.00 75.19 268 GLY A N 1
ATOM 1929 C CA . GLY A 1 268 ? -2.955 10.562 21.646 1.00 75.19 268 GLY A CA 1
ATOM 1930 C C . GLY A 1 268 ? -4.321 10.298 21.011 1.00 75.19 268 GLY A C 1
ATOM 1931 O O . GLY A 1 268 ? -5.350 10.460 21.668 1.00 75.19 268 GLY A O 1
ATOM 1932 N N . ALA A 1 269 ? -4.339 9.799 19.772 1.00 73.19 269 ALA A N 1
ATOM 1933 C CA . ALA A 1 269 ? -5.562 9.381 19.096 1.00 73.19 269 ALA A CA 1
ATOM 1934 C C . ALA A 1 269 ? -6.274 8.258 19.863 1.00 73.19 269 ALA A C 1
ATOM 1936 O O . ALA A 1 269 ? -7.485 8.335 20.066 1.00 73.19 269 ALA A O 1
ATOM 1937 N N . ALA A 1 270 ? -5.545 7.257 20.367 1.00 75.25 270 ALA A N 1
ATOM 1938 C CA . ALA A 1 270 ? -6.124 6.181 21.169 1.00 75.25 270 ALA A CA 1
ATOM 1939 C C . ALA A 1 270 ? -6.810 6.721 22.428 1.00 75.25 270 ALA A C 1
ATOM 1941 O O . ALA A 1 270 ? -7.934 6.332 22.735 1.00 75.25 270 ALA A O 1
ATOM 1942 N N . LEU A 1 271 ? -6.162 7.648 23.136 1.00 72.75 271 LEU A N 1
ATOM 1943 C CA . LEU A 1 271 ? -6.689 8.247 24.363 1.00 72.75 271 LEU A CA 1
ATOM 1944 C C . LEU A 1 271 ? -7.960 9.072 24.122 1.00 72.75 271 LEU A C 1
ATOM 1946 O O . LEU A 1 271 ? -8.837 9.103 24.989 1.00 72.75 271 LEU A O 1
ATOM 1950 N N . VAL A 1 272 ? -8.077 9.711 22.955 1.00 70.50 272 VAL A N 1
ATOM 1951 C CA . VAL A 1 272 ? -9.270 10.469 22.550 1.00 70.50 272 VAL A CA 1
ATOM 1952 C C . VAL A 1 272 ? -10.400 9.536 22.102 1.00 70.50 272 VAL A C 1
ATOM 1954 O O . VAL A 1 272 ? -11.545 9.709 22.522 1.00 70.50 272 VAL A O 1
ATOM 1957 N N . LEU A 1 273 ? -10.087 8.538 21.272 1.00 67.19 273 LEU A N 1
ATOM 1958 C CA . LEU A 1 273 ? -11.071 7.700 20.578 1.00 67.19 273 LEU A CA 1
ATOM 1959 C C . LEU A 1 273 ? -11.596 6.536 21.424 1.00 67.19 273 LEU A C 1
ATOM 1961 O O . LEU A 1 273 ? -12.753 6.142 21.280 1.00 67.19 273 LEU A O 1
ATOM 1965 N N . VAL A 1 274 ? -10.775 5.973 22.310 1.00 65.81 274 VAL A N 1
ATOM 1966 C CA . VAL A 1 274 ? -11.173 4.850 23.167 1.00 65.81 274 VAL A CA 1
ATOM 1967 C C . VAL A 1 274 ? -11.860 5.410 24.408 1.00 65.81 274 VAL A C 1
ATOM 1969 O O . VAL A 1 274 ? -11.227 6.156 25.137 1.00 65.81 274 VAL A O 1
ATOM 1972 N N . PRO A 1 275 ? -13.127 5.103 24.718 1.00 60.16 275 PRO A N 1
ATOM 1973 C CA . PRO A 1 275 ? -13.717 5.455 26.009 1.00 60.16 275 PRO A CA 1
ATOM 1974 C C . PRO A 1 275 ? -13.094 4.629 27.141 1.00 60.16 275 PRO A C 1
ATOM 1976 O O . PRO A 1 275 ? -12.744 3.467 26.933 1.00 60.16 275 PRO A O 1
ATOM 1979 N N . SER A 1 276 ? -12.986 5.205 28.344 1.00 58.50 276 SER A N 1
ATOM 1980 C CA . SER A 1 276 ? -12.416 4.509 29.504 1.00 58.50 276 SER A CA 1
ATOM 1981 C C . SER A 1 276 ? -13.164 3.194 29.776 1.00 58.50 276 SER A C 1
ATOM 1983 O O . SER A 1 276 ? -14.404 3.179 29.819 1.00 58.50 276 SER A O 1
ATOM 1985 N N . PRO A 1 277 ? -12.450 2.062 29.920 1.00 54.59 277 PRO A N 1
ATOM 1986 C CA . PRO A 1 277 ? -13.105 0.788 30.159 1.00 54.59 277 PRO A CA 1
ATOM 1987 C C . PRO A 1 277 ? -13.806 0.817 31.522 1.00 54.59 277 PRO A C 1
ATOM 1989 O O . PRO A 1 277 ? -13.229 1.208 32.536 1.00 54.59 277 PRO A O 1
ATOM 1992 N N . ARG A 1 278 ? -15.070 0.375 31.563 1.00 53.31 278 ARG A N 1
ATOM 1993 C CA . ARG A 1 278 ? -15.693 -0.023 32.834 1.00 53.31 278 ARG A CA 1
ATOM 1994 C C . ARG A 1 278 ? -14.970 -1.284 33.314 1.00 53.31 278 ARG A C 1
ATOM 1996 O O . ARG A 1 278 ? -14.732 -2.180 32.504 1.00 53.31 278 ARG A O 1
ATOM 2003 N N . GLN A 1 279 ? -14.590 -1.319 34.592 1.00 46.62 279 GLN A N 1
ATOM 2004 C CA . GLN A 1 279 ? -13.899 -2.454 35.213 1.00 46.62 279 GLN A CA 1
ATOM 2005 C C . GLN A 1 279 ? -14.625 -3.769 34.867 1.00 46.62 279 GLN A C 1
ATOM 2007 O O . GLN A 1 279 ? -15.844 -3.847 35.002 1.00 46.62 279 GLN A O 1
ATOM 2012 N N . GLY A 1 280 ? -13.880 -4.762 34.358 1.00 51.38 280 GLY A N 1
ATOM 2013 C CA . GLY A 1 280 ? -14.421 -6.051 33.890 1.00 51.38 280 GLY A CA 1
ATOM 2014 C C . GLY A 1 280 ? -14.307 -6.328 32.380 1.00 51.38 280 GLY A C 1
ATOM 2015 O O . GLY A 1 280 ? -15.045 -7.152 31.846 1.00 51.38 280 GLY A O 1
ATOM 2016 N N . ALA A 1 281 ? -13.419 -5.641 31.658 1.00 50.94 281 ALA A N 1
ATOM 2017 C CA . ALA A 1 281 ? -13.232 -5.847 30.224 1.00 50.94 281 ALA A CA 1
ATOM 2018 C C . ALA A 1 281 ? -12.580 -7.208 29.891 1.00 50.94 281 ALA A C 1
ATOM 2020 O O . ALA A 1 281 ? -11.457 -7.487 30.297 1.00 50.94 281 ALA A O 1
ATOM 2021 N N . ALA A 1 282 ? -13.284 -8.032 29.109 1.00 56.16 282 ALA A N 1
ATOM 2022 C CA . ALA A 1 282 ? -12.823 -9.340 28.647 1.00 56.16 282 ALA A CA 1
ATOM 2023 C C . ALA A 1 282 ? -11.528 -9.265 27.807 1.00 56.16 282 ALA A C 1
ATOM 2025 O O . ALA A 1 282 ? -11.406 -8.422 26.914 1.00 56.16 282 ALA A O 1
ATOM 2026 N N . ALA A 1 283 ? -10.616 -10.220 28.031 1.00 59.19 283 ALA A N 1
ATOM 2027 C CA . ALA A 1 283 ? -9.309 -10.373 27.369 1.00 59.19 283 ALA A CA 1
ATOM 2028 C C . ALA A 1 283 ? -9.355 -10.552 25.832 1.00 59.19 283 ALA A C 1
ATOM 2030 O O . ALA A 1 283 ? -8.319 -10.550 25.171 1.00 59.19 283 ALA A O 1
ATOM 2031 N N . ALA A 1 284 ? -10.546 -10.680 25.243 1.00 64.12 284 ALA A N 1
ATOM 2032 C CA . ALA A 1 284 ? -10.731 -10.890 23.809 1.00 64.12 284 ALA A CA 1
ATOM 2033 C C . ALA A 1 284 ? -10.270 -9.701 22.942 1.00 64.12 284 ALA A C 1
ATOM 2035 O O . ALA A 1 284 ? -9.858 -9.905 21.806 1.00 64.12 284 ALA A O 1
ATOM 2036 N N . GLY A 1 285 ? -10.310 -8.465 23.458 1.00 69.38 285 GLY A N 1
ATOM 2037 C CA . GLY A 1 285 ? -9.905 -7.272 22.700 1.00 69.38 285 GLY A CA 1
ATOM 2038 C C . GLY A 1 285 ? -8.428 -7.304 22.274 1.00 69.38 285 GLY A C 1
ATOM 2039 O O . GLY A 1 285 ? -8.153 -7.342 21.078 1.00 69.38 285 GLY A O 1
ATOM 2040 N N . PRO A 1 286 ? -7.473 -7.337 23.218 1.00 73.94 286 PRO A N 1
ATOM 2041 C CA . PRO A 1 286 ? -6.042 -7.405 22.907 1.00 73.94 286 PRO A CA 1
ATOM 2042 C C . PRO A 1 286 ? -5.652 -8.567 21.983 1.00 73.94 286 PRO A C 1
ATOM 2044 O O . PRO A 1 286 ? -4.809 -8.394 21.108 1.00 73.94 286 PRO A O 1
ATOM 2047 N N . LEU A 1 287 ? -6.294 -9.732 22.130 1.00 75.38 287 LEU A N 1
ATOM 2048 C CA . LEU A 1 287 ? -6.047 -10.890 21.265 1.00 75.38 287 LEU A CA 1
ATOM 2049 C C . LEU A 1 287 ? -6.464 -10.635 19.811 1.00 75.38 287 LEU A C 1
ATOM 2051 O O . LEU A 1 287 ? -5.726 -10.995 18.899 1.00 75.38 287 LEU A O 1
ATOM 2055 N N . LEU A 1 288 ? -7.610 -9.986 19.579 1.00 75.31 288 LEU A N 1
ATOM 2056 C CA . LEU A 1 288 ? -8.053 -9.629 18.226 1.00 75.31 288 LEU A CA 1
ATOM 2057 C C . LEU A 1 288 ? -7.147 -8.575 17.586 1.00 75.31 288 LEU A C 1
ATOM 2059 O O . LEU A 1 288 ? -6.859 -8.667 16.396 1.00 75.31 288 LEU A O 1
ATOM 2063 N N . LEU A 1 289 ? -6.672 -7.607 18.376 1.00 79.50 289 LEU A N 1
ATOM 2064 C CA . LEU A 1 289 ? -5.692 -6.616 17.931 1.00 79.50 289 LEU A CA 1
ATOM 2065 C C . LEU A 1 289 ? -4.397 -7.297 17.471 1.00 79.50 289 LEU A C 1
ATOM 2067 O O . LEU A 1 289 ? -3.931 -7.067 16.356 1.00 79.50 289 LEU A O 1
ATOM 2071 N N . LEU A 1 290 ? -3.856 -8.176 18.320 1.00 82.06 290 LEU A N 1
ATOM 2072 C CA . LEU A 1 290 ? -2.650 -8.940 18.027 1.00 82.06 290 LEU A CA 1
ATOM 2073 C C . LEU A 1 290 ? -2.833 -9.790 16.768 1.00 82.06 290 LEU A C 1
ATOM 2075 O O . LEU A 1 290 ? -1.960 -9.782 15.902 1.00 82.06 290 LEU A O 1
ATOM 2079 N N . ALA A 1 291 ? -3.969 -10.480 16.638 1.00 81.56 291 ALA A N 1
ATOM 2080 C CA . ALA A 1 291 ? -4.281 -11.296 15.470 1.00 81.56 291 ALA A CA 1
ATOM 2081 C C . ALA A 1 291 ? -4.374 -10.458 14.184 1.00 81.56 291 ALA A C 1
ATOM 2083 O O . ALA A 1 291 ? -3.807 -10.847 13.166 1.00 81.56 291 ALA A O 1
ATOM 2084 N N . GLY A 1 292 ? -5.033 -9.295 14.227 1.00 80.12 292 GLY A N 1
ATOM 2085 C CA . GLY A 1 292 ? -5.171 -8.404 13.072 1.00 80.12 292 GLY A CA 1
ATOM 2086 C C . GLY A 1 292 ? -3.836 -7.825 12.603 1.00 80.12 292 GLY A C 1
ATOM 2087 O O . GLY A 1 292 ? -3.503 -7.933 11.423 1.00 80.12 292 GLY A O 1
ATOM 2088 N N . VAL A 1 293 ? -3.037 -7.279 13.527 1.00 85.06 293 VAL A N 1
ATOM 2089 C CA . VAL A 1 293 ? -1.704 -6.737 13.211 1.00 85.06 293 VAL A CA 1
ATOM 2090 C C . VAL A 1 293 ? -0.778 -7.843 12.706 1.00 85.06 293 VAL A C 1
ATOM 2092 O O . VAL A 1 293 ? -0.158 -7.685 11.659 1.00 85.06 293 VAL A O 1
ATOM 2095 N N . SER A 1 294 ? -0.733 -8.995 13.383 1.00 82.62 294 SER A N 1
ATOM 2096 C CA . SER A 1 294 ? 0.084 -10.138 12.944 1.00 82.62 294 SER A CA 1
ATOM 2097 C C . SER A 1 294 ? -0.347 -10.649 11.568 1.00 82.62 294 SER A C 1
ATOM 2099 O O . SER A 1 294 ? 0.499 -11.000 10.747 1.00 82.62 294 SER A O 1
ATOM 2101 N N . GLY A 1 295 ? -1.653 -10.652 11.288 1.00 82.19 295 GLY A N 1
ATOM 2102 C CA . GLY A 1 295 ? -2.204 -10.989 9.979 1.00 82.19 295 GLY A CA 1
ATOM 2103 C C . GLY A 1 295 ? -1.729 -10.034 8.884 1.00 82.19 295 GLY A C 1
ATOM 2104 O O . GLY A 1 295 ? -1.247 -10.497 7.853 1.00 82.19 295 GLY A O 1
ATOM 2105 N N . ALA A 1 296 ? -1.790 -8.720 9.121 1.00 84.00 296 ALA A N 1
ATOM 2106 C CA . ALA A 1 296 ? -1.305 -7.703 8.184 1.00 84.00 296 ALA A CA 1
ATOM 2107 C C . ALA A 1 296 ? 0.211 -7.794 7.938 1.00 84.00 296 ALA A C 1
ATOM 2109 O O . ALA A 1 296 ? 0.654 -7.723 6.792 1.00 84.00 296 ALA A O 1
ATOM 2110 N N . LEU A 1 297 ? 1.003 -8.028 8.992 1.00 85.62 297 LEU A N 1
ATOM 2111 C CA . LEU A 1 297 ? 2.444 -8.270 8.872 1.00 85.62 297 LEU A CA 1
ATOM 2112 C C . LEU A 1 297 ? 2.723 -9.514 8.018 1.00 85.62 297 LEU A C 1
ATOM 2114 O O . LEU A 1 297 ? 3.497 -9.455 7.067 1.00 85.62 297 LEU A O 1
ATOM 2118 N N . THR A 1 298 ? 2.050 -10.628 8.317 1.00 84.50 298 THR A N 1
ATOM 2119 C CA . THR A 1 298 ? 2.212 -11.891 7.576 1.00 84.50 298 THR A CA 1
ATOM 2120 C C . THR A 1 298 ? 1.853 -11.712 6.104 1.00 84.50 298 THR A C 1
ATOM 2122 O O . THR A 1 298 ? 2.555 -12.221 5.232 1.00 84.50 298 THR A O 1
ATOM 2125 N N . TRP A 1 299 ? 0.795 -10.951 5.823 1.00 83.62 299 TRP A N 1
ATOM 2126 C CA . TRP A 1 299 ? 0.406 -10.561 4.473 1.00 83.62 299 TRP A CA 1
ATOM 2127 C C . TRP A 1 299 ? 1.506 -9.797 3.750 1.00 83.62 299 TRP A C 1
ATOM 2129 O O . TRP A 1 299 ? 1.879 -10.206 2.655 1.00 83.62 299 TRP A O 1
ATOM 2139 N N . GLY A 1 300 ? 2.041 -8.735 4.358 1.00 83.56 300 GLY A N 1
ATOM 2140 C CA . GLY A 1 300 ? 3.082 -7.923 3.731 1.00 83.56 300 GLY A CA 1
ATOM 2141 C C . GLY A 1 300 ? 4.340 -8.731 3.413 1.00 83.56 300 GLY A C 1
ATOM 2142 O O . GLY A 1 300 ? 4.892 -8.639 2.321 1.00 83.56 300 GLY A O 1
ATOM 2143 N N . VAL A 1 301 ? 4.738 -9.620 4.327 1.00 86.94 301 VAL A N 1
ATOM 2144 C CA . VAL A 1 301 ? 5.880 -10.525 4.126 1.00 86.94 301 VAL A CA 1
ATOM 2145 C C . VAL A 1 301 ? 5.611 -11.530 3.001 1.00 86.94 301 VAL A C 1
ATOM 2147 O O . VAL A 1 301 ? 6.473 -11.761 2.155 1.00 86.94 301 VAL A O 1
ATOM 2150 N N . CYS A 1 302 ? 4.421 -12.138 2.968 1.00 83.44 302 CYS A N 1
ATOM 2151 C CA . CYS A 1 302 ? 4.055 -13.079 1.907 1.00 83.44 302 CYS A CA 1
ATOM 2152 C C . CYS A 1 302 ? 3.956 -12.385 0.543 1.00 83.44 302 CYS A C 1
ATOM 2154 O O . CYS A 1 302 ? 4.405 -12.950 -0.454 1.00 83.44 302 CYS A O 1
ATOM 2156 N N . ALA A 1 303 ? 3.406 -11.170 0.505 1.00 82.31 303 ALA A N 1
ATOM 2157 C CA . ALA A 1 303 ? 3.293 -10.362 -0.700 1.00 82.31 303 ALA A CA 1
ATOM 2158 C C . ALA A 1 303 ? 4.676 -9.988 -1.241 1.00 82.31 303 ALA A C 1
ATOM 2160 O O . ALA A 1 303 ? 4.952 -10.296 -2.394 1.00 82.31 303 ALA A O 1
ATOM 2161 N N . ALA A 1 304 ? 5.582 -9.462 -0.412 1.00 84.88 304 ALA A N 1
ATOM 2162 C CA . ALA A 1 304 ? 6.952 -9.159 -0.835 1.00 84.88 304 ALA A CA 1
ATOM 2163 C C . ALA A 1 304 ? 7.729 -10.402 -1.305 1.00 84.88 304 ALA A C 1
ATOM 2165 O O . ALA A 1 304 ? 8.503 -10.342 -2.260 1.00 84.88 304 ALA A O 1
ATOM 2166 N N . ALA A 1 305 ? 7.508 -11.558 -0.670 1.00 84.00 305 ALA A N 1
ATOM 2167 C CA . ALA A 1 305 ? 8.164 -12.803 -1.060 1.00 84.00 305 ALA A CA 1
ATOM 2168 C C . ALA A 1 305 ? 7.668 -13.344 -2.416 1.00 84.00 305 ALA A C 1
ATOM 2170 O O . ALA A 1 305 ? 8.456 -13.903 -3.189 1.00 84.00 305 ALA A O 1
ATOM 2171 N N . ALA A 1 306 ? 6.366 -13.221 -2.689 1.00 80.00 306 ALA A N 1
ATOM 2172 C CA . ALA A 1 306 ? 5.732 -13.746 -3.898 1.00 80.00 306 ALA A CA 1
ATOM 2173 C C . ALA A 1 306 ? 5.782 -12.759 -5.078 1.00 80.00 306 ALA A C 1
ATOM 2175 O O . ALA A 1 306 ? 5.987 -13.184 -6.215 1.00 80.00 306 ALA A O 1
ATOM 2176 N N . PHE A 1 307 ? 5.638 -11.465 -4.798 1.00 80.69 307 PHE A N 1
ATOM 2177 C CA . PHE A 1 307 ? 5.455 -10.382 -5.762 1.00 80.69 307 PHE A CA 1
ATOM 2178 C C . PHE A 1 307 ? 6.295 -9.157 -5.353 1.00 80.69 307 PHE A C 1
ATOM 2180 O O . PHE A 1 307 ? 5.762 -8.172 -4.836 1.00 80.69 307 PHE A O 1
ATOM 2187 N N . PRO A 1 308 ? 7.625 -9.201 -5.554 1.00 78.75 308 PRO A N 1
ATOM 2188 C CA . PRO A 1 308 ? 8.504 -8.070 -5.242 1.00 78.75 308 PRO A CA 1
ATOM 2189 C C . PRO A 1 308 ? 8.204 -6.821 -6.089 1.00 78.75 308 PRO A C 1
ATOM 2191 O O . PRO A 1 308 ? 8.664 -5.736 -5.766 1.00 78.75 308 PRO A O 1
ATOM 2194 N N . ASP A 1 309 ? 7.427 -6.969 -7.161 1.00 80.06 309 ASP A N 1
ATOM 2195 C CA . ASP A 1 309 ? 6.938 -5.915 -8.050 1.00 80.06 309 ASP A CA 1
ATOM 2196 C C . ASP A 1 309 ? 5.731 -5.127 -7.506 1.00 80.06 309 ASP A C 1
ATOM 2198 O O . ASP A 1 309 ? 5.221 -4.247 -8.198 1.00 80.06 309 ASP A O 1
ATOM 2202 N N . LEU A 1 310 ? 5.262 -5.441 -6.291 1.00 75.56 310 LEU A N 1
ATOM 2203 C CA . LEU A 1 310 ? 4.246 -4.664 -5.564 1.00 75.56 310 LEU A CA 1
ATOM 2204 C C . LEU A 1 310 ? 4.833 -3.583 -4.641 1.00 75.56 310 LEU A C 1
ATOM 2206 O O . LEU A 1 310 ? 4.054 -2.817 -4.069 1.00 75.56 310 LEU A O 1
ATOM 2210 N N . ALA A 1 311 ? 6.156 -3.583 -4.451 1.00 63.72 311 ALA A N 1
ATOM 2211 C CA . ALA A 1 311 ? 6.881 -2.618 -3.627 1.00 63.72 311 ALA A CA 1
ATOM 2212 C C . ALA A 1 311 ? 6.947 -1.228 -4.278 1.00 63.72 311 ALA A C 1
ATOM 2214 O O . ALA A 1 311 ? 7.000 -1.152 -5.528 1.00 63.72 311 ALA A O 1
#

Radius of gyration: 22.42 Å; chains: 1; bounding box: 57×45×64 Å